Protein AF-M3YKE2-F1 (afdb_monomer_lite)

Structure (mmCIF, N/CA/C/O backbone):
data_AF-M3YKE2-F1
#
_entry.id   AF-M3YKE2-F1
#
loop_
_atom_site.group_PDB
_atom_site.id
_atom_site.type_symbol
_atom_site.label_atom_id
_atom_site.label_alt_id
_atom_site.label_comp_id
_atom_site.label_asym_id
_atom_site.label_entity_id
_atom_site.label_seq_id
_atom_site.pdbx_PDB_ins_code
_atom_site.Cartn_x
_atom_site.Cartn_y
_atom_site.Cartn_z
_atom_site.occupancy
_atom_site.B_iso_or_equiv
_atom_site.auth_seq_id
_atom_site.auth_comp_id
_atom_site.auth_asym_id
_atom_site.auth_atom_id
_atom_site.pdbx_PDB_model_num
ATOM 1 N N . TRP A 1 1 ? 47.130 -16.476 -11.802 1.00 42.69 1 TRP A N 1
ATOM 2 C CA . TRP A 1 1 ? 46.428 -15.215 -11.490 1.00 42.69 1 TRP A CA 1
ATOM 3 C C . TRP A 1 1 ? 45.377 -14.887 -12.553 1.00 42.69 1 TRP A C 1
ATOM 5 O O . TRP A 1 1 ? 45.547 -13.937 -13.297 1.00 42.69 1 TRP A O 1
ATOM 15 N N . GLY A 1 2 ? 44.298 -15.675 -12.668 1.00 48.38 2 GLY A N 1
ATOM 16 C CA . GLY A 1 2 ? 43.323 -15.481 -13.761 1.00 48.38 2 GLY A CA 1
ATOM 17 C C . GLY A 1 2 ? 41.888 -15.949 -13.500 1.00 48.38 2 GLY A C 1
ATOM 18 O O . GLY A 1 2 ? 41.049 -15.814 -14.377 1.00 48.38 2 GLY A O 1
ATOM 19 N N . ALA A 1 3 ? 41.566 -16.465 -12.309 1.00 48.12 3 ALA A N 1
ATOM 20 C CA . ALA A 1 3 ? 40.276 -17.122 -12.058 1.00 48.12 3 ALA A CA 1
ATOM 21 C C . ALA A 1 3 ? 39.370 -16.405 -11.036 1.00 48.12 3 ALA A C 1
ATOM 23 O O . ALA A 1 3 ? 38.379 -16.978 -10.597 1.00 48.12 3 ALA A O 1
ATOM 24 N N . LEU A 1 4 ? 39.680 -15.161 -10.647 1.00 43.53 4 LEU A N 1
ATOM 25 C CA . LEU A 1 4 ? 38.924 -14.427 -9.613 1.00 43.53 4 LEU A CA 1
ATOM 26 C C . LEU A 1 4 ? 38.033 -13.288 -10.138 1.00 43.53 4 LEU A C 1
ATOM 28 O O . LEU A 1 4 ? 37.318 -12.673 -9.355 1.00 43.53 4 LEU A O 1
ATOM 32 N N . TRP A 1 5 ? 38.002 -13.036 -11.451 1.00 46.47 5 TRP A N 1
ATOM 33 C CA . TRP A 1 5 ? 37.228 -11.923 -12.031 1.00 46.47 5 TRP A CA 1
ATOM 34 C C . TRP A 1 5 ? 35.990 -12.339 -12.846 1.00 46.47 5 TRP A C 1
ATOM 36 O O . TRP A 1 5 ? 35.235 -11.480 -13.293 1.00 46.47 5 TRP A O 1
ATOM 46 N N . ALA A 1 6 ? 35.711 -13.638 -13.002 1.00 44.62 6 ALA A N 1
ATOM 47 C CA . ALA A 1 6 ? 34.617 -14.112 -13.860 1.00 44.62 6 ALA A CA 1
ATOM 48 C C . ALA A 1 6 ? 33.225 -14.156 -13.190 1.00 44.62 6 ALA A C 1
ATOM 50 O O . ALA A 1 6 ? 32.236 -14.442 -13.861 1.00 44.62 6 ALA A O 1
ATOM 51 N N . LEU A 1 7 ? 33.099 -13.840 -11.894 1.00 42.31 7 LEU A N 1
ATOM 52 C CA . LEU A 1 7 ? 31.830 -13.958 -11.160 1.00 42.31 7 LEU A CA 1
ATOM 53 C C . LEU A 1 7 ? 31.191 -12.606 -10.799 1.00 42.31 7 LEU A C 1
ATOM 55 O O . LEU A 1 7 ? 30.682 -12.423 -9.696 1.00 42.31 7 LEU A O 1
ATOM 59 N N . ARG A 1 8 ? 31.190 -11.638 -11.725 1.00 47.56 8 ARG A N 1
ATOM 60 C CA . ARG A 1 8 ? 30.475 -10.358 -11.535 1.00 47.56 8 ARG A CA 1
ATOM 61 C C . ARG A 1 8 ? 29.603 -9.953 -12.724 1.00 47.56 8 ARG A C 1
ATOM 63 O O . ARG A 1 8 ? 29.522 -8.787 -13.084 1.00 47.56 8 ARG A O 1
ATOM 70 N N . ARG A 1 9 ? 28.900 -10.919 -13.318 1.00 46.53 9 ARG A N 1
ATOM 71 C CA . ARG A 1 9 ? 27.754 -10.661 -14.206 1.00 46.53 9 ARG A CA 1
ATOM 72 C C . ARG A 1 9 ? 26.614 -11.636 -13.919 1.00 46.53 9 ARG A C 1
ATOM 74 O O . ARG A 1 9 ? 26.228 -12.440 -14.752 1.00 46.53 9 ARG A O 1
ATOM 81 N N . ARG A 1 10 ? 26.052 -11.560 -12.715 1.00 47.00 10 ARG A N 1
ATOM 82 C CA . ARG A 1 10 ? 24.622 -11.832 -12.544 1.00 47.00 10 ARG A CA 1
ATOM 83 C C . ARG A 1 10 ? 23.994 -10.497 -12.210 1.00 47.00 10 ARG A C 1
ATOM 85 O O . ARG A 1 10 ? 24.227 -9.967 -11.125 1.00 47.00 10 ARG A O 1
ATOM 92 N N . GLY A 1 11 ? 23.285 -9.921 -13.180 1.00 45.41 11 GLY A N 1
ATOM 93 C CA . GLY A 1 11 ? 22.366 -8.830 -12.896 1.00 45.41 11 GLY A CA 1
ATOM 94 C C . GLY A 1 11 ? 21.503 -9.274 -11.724 1.00 45.41 11 GLY A C 1
ATOM 95 O O . GLY A 1 11 ? 20.988 -10.393 -11.728 1.00 45.41 11 GLY A O 1
ATOM 96 N N . ARG A 1 12 ? 21.438 -8.454 -10.673 1.00 52.06 12 ARG A N 1
ATOM 97 C CA . ARG A 1 12 ? 20.474 -8.672 -9.601 1.00 52.06 12 ARG A CA 1
ATOM 98 C C . ARG A 1 12 ? 19.102 -8.593 -10.258 1.00 52.06 12 ARG A C 1
ATOM 100 O O . ARG A 1 12 ? 18.634 -7.497 -10.542 1.00 52.06 12 ARG A O 1
ATOM 107 N N . ALA A 1 13 ? 18.514 -9.747 -10.565 1.00 54.78 13 ALA A N 1
ATOM 108 C CA . ALA A 1 13 ? 17.097 -9.830 -10.850 1.00 54.78 13 ALA A CA 1
ATOM 109 C C . ALA A 1 13 ? 16.413 -9.247 -9.616 1.00 54.78 13 ALA A C 1
ATOM 111 O O . ALA A 1 13 ? 16.589 -9.758 -8.505 1.00 54.78 13 ALA A O 1
ATOM 112 N N . TRP A 1 14 ? 15.756 -8.105 -9.791 1.00 52.66 14 TRP A N 1
ATOM 113 C CA . TRP A 1 14 ? 14.964 -7.514 -8.729 1.00 52.66 14 TRP A CA 1
ATOM 114 C C . TRP A 1 14 ? 13.929 -8.561 -8.327 1.00 52.66 14 TRP A C 1
ATOM 116 O O . TRP A 1 14 ? 13.267 -9.109 -9.213 1.00 52.66 14 TRP A O 1
ATOM 126 N N . PRO A 1 15 ? 13.836 -8.926 -7.039 1.00 60.12 15 PRO A N 1
ATOM 127 C CA . PRO A 1 15 ? 12.859 -9.908 -6.624 1.00 60.12 15 PRO A CA 1
ATOM 128 C C . PRO A 1 15 ? 11.484 -9.320 -6.922 1.00 60.12 15 PRO A C 1
ATOM 130 O O . PRO A 1 15 ? 11.059 -8.370 -6.267 1.00 60.12 15 PRO A O 1
ATOM 133 N N . THR A 1 16 ? 10.800 -9.871 -7.926 1.00 60.62 16 THR A N 1
ATOM 134 C CA . THR A 1 16 ? 9.382 -9.597 -8.140 1.00 60.62 16 THR A CA 1
ATOM 135 C C . THR A 1 16 ? 8.681 -9.878 -6.815 1.00 60.62 16 THR A C 1
ATOM 137 O O . THR A 1 16 ? 8.817 -11.004 -6.314 1.00 60.62 16 THR A O 1
ATOM 140 N N . PRO A 1 17 ? 7.954 -8.917 -6.221 1.00 62.12 17 PRO A N 1
ATOM 141 C CA . PRO A 1 17 ? 7.134 -9.221 -5.063 1.00 62.12 17 PRO A CA 1
ATOM 142 C C . PRO A 1 17 ? 6.164 -10.324 -5.497 1.00 62.12 17 PRO A C 1
ATOM 144 O O . PRO A 1 17 ? 5.398 -10.124 -6.445 1.00 62.12 17 PRO A O 1
ATOM 147 N N . PRO A 1 18 ? 6.231 -11.523 -4.897 1.00 68.50 18 PRO A N 1
ATOM 148 C CA . PRO A 1 18 ? 5.480 -12.646 -5.417 1.00 68.50 18 PRO A CA 1
ATOM 149 C C . PRO A 1 18 ? 3.992 -12.319 -5.255 1.00 68.50 18 PRO A C 1
ATOM 151 O O . PRO A 1 18 ? 3.569 -11.888 -4.185 1.00 68.50 18 PRO A O 1
ATOM 154 N N . ALA A 1 19 ? 3.182 -12.521 -6.297 1.00 68.38 19 ALA A N 1
ATOM 155 C CA . ALA A 1 19 ? 1.722 -12.374 -6.242 1.00 68.38 19 ALA A CA 1
ATOM 156 C C . ALA A 1 19 ? 1.060 -12.942 -4.956 1.00 68.38 19 ALA A C 1
ATOM 158 O O . ALA A 1 19 ? 0.159 -12.286 -4.419 1.00 68.38 19 ALA A O 1
ATOM 159 N N . PRO A 1 20 ? 1.507 -14.083 -4.376 1.00 79.94 20 PRO A N 1
ATOM 160 C CA . PRO A 1 20 ? 1.002 -14.542 -3.079 1.00 79.94 20 PRO A CA 1
ATOM 161 C C . PRO A 1 20 ? 1.261 -13.584 -1.902 1.00 79.94 20 PRO A C 1
ATOM 163 O O . PRO A 1 20 ? 0.453 -13.557 -0.978 1.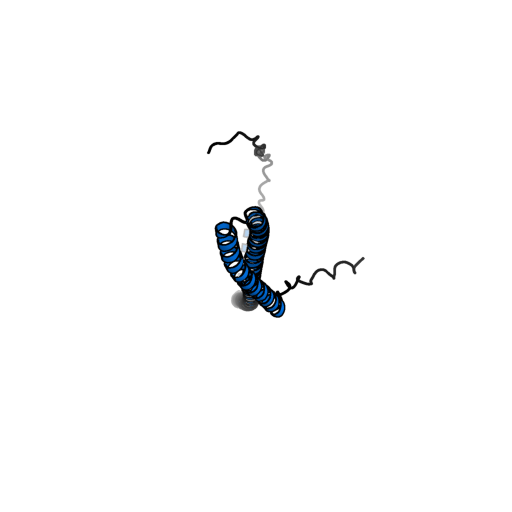00 79.94 20 PRO A O 1
ATOM 166 N N . ALA A 1 21 ? 2.318 -12.766 -1.916 1.00 81.00 21 ALA A N 1
ATOM 167 C CA . ALA A 1 21 ? 2.588 -11.787 -0.860 1.00 81.00 21 ALA A CA 1
ATOM 168 C C . ALA A 1 21 ? 1.543 -10.660 -0.838 1.00 81.00 21 ALA A C 1
ATOM 170 O O . ALA A 1 21 ? 1.045 -10.305 0.229 1.00 81.00 21 ALA A O 1
ATOM 171 N N . VAL A 1 22 ? 1.130 -10.151 -2.006 1.00 86.38 22 VAL A N 1
ATOM 172 C CA . VAL A 1 22 ? 0.054 -9.144 -2.092 1.00 86.38 22 VAL A CA 1
ATOM 173 C C . VAL A 1 22 ? -1.262 -9.718 -1.573 1.00 86.38 22 VAL A C 1
ATOM 175 O O . VAL A 1 22 ? -1.986 -9.053 -0.829 1.00 86.38 22 VAL A O 1
ATOM 178 N N . LEU A 1 23 ? -1.562 -10.971 -1.924 1.00 88.94 23 LEU A N 1
ATOM 179 C CA . LEU A 1 23 ? -2.750 -11.662 -1.432 1.00 88.94 23 LEU A CA 1
ATOM 180 C C . LEU A 1 23 ? -2.722 -11.813 0.095 1.00 88.94 23 LEU A C 1
ATOM 182 O O . LEU A 1 23 ? -3.724 -11.536 0.753 1.00 88.94 23 LEU A O 1
ATOM 186 N N . GLN A 1 24 ? -1.582 -12.201 0.670 1.00 90.38 24 GLN A N 1
ATOM 187 C CA . GLN A 1 24 ? -1.420 -12.321 2.120 1.00 90.38 24 GLN A CA 1
ATOM 188 C C . GLN A 1 24 ? -1.621 -10.979 2.833 1.00 90.38 24 GLN A C 1
ATOM 190 O O . GLN A 1 24 ? -2.357 -10.925 3.818 1.00 90.38 24 GLN A O 1
ATOM 195 N N . LEU A 1 25 ? -1.040 -9.889 2.323 1.00 91.69 25 LEU A N 1
ATOM 196 C CA . LEU A 1 25 ? -1.233 -8.548 2.889 1.00 91.69 25 LEU A CA 1
ATOM 197 C C . LEU A 1 25 ? -2.706 -8.123 2.847 1.00 91.69 25 LEU A C 1
ATOM 199 O O . LEU A 1 25 ? -3.235 -7.629 3.845 1.00 91.69 25 LEU A O 1
ATOM 203 N N . LYS A 1 26 ? -3.401 -8.389 1.733 1.00 91.56 26 LYS A N 1
ATOM 204 C CA . LYS A 1 26 ? -4.842 -8.118 1.593 1.00 91.56 26 LYS A CA 1
ATOM 205 C C . LYS A 1 26 ? -5.669 -8.943 2.590 1.00 91.56 26 LYS A C 1
ATOM 207 O O . LYS A 1 26 ? -6.510 -8.378 3.285 1.00 91.56 26 LYS A O 1
ATOM 212 N N . GLN A 1 27 ? -5.368 -10.232 2.760 1.00 94.50 27 GLN A N 1
ATOM 213 C CA . GLN A 1 27 ? -6.027 -11.080 3.764 1.00 94.50 27 GLN A CA 1
ATOM 214 C C . GLN A 1 27 ? -5.803 -10.581 5.200 1.00 94.50 27 GLN A C 1
ATOM 216 O O . GLN A 1 27 ? -6.734 -10.594 6.006 1.00 94.50 27 GLN A O 1
ATOM 221 N N . GLN A 1 28 ? -4.587 -10.143 5.542 1.00 93.19 28 GLN A N 1
ATOM 222 C CA . GLN A 1 28 ? -4.291 -9.595 6.872 1.00 93.19 28 GLN A CA 1
ATOM 223 C C . GLN A 1 28 ? -5.039 -8.284 7.117 1.00 93.19 28 GLN A C 1
ATOM 225 O O . GLN A 1 28 ? -5.670 -8.121 8.162 1.00 93.19 28 GLN A O 1
ATOM 230 N N . ARG A 1 29 ? -5.056 -7.384 6.129 1.00 94.00 29 ARG A N 1
ATOM 231 C CA . ARG A 1 29 ? -5.843 -6.148 6.181 1.00 94.00 29 ARG A CA 1
ATOM 232 C C . ARG A 1 29 ? -7.323 -6.441 6.423 1.00 94.00 29 ARG A C 1
ATOM 234 O O . ARG A 1 29 ? -7.943 -5.807 7.274 1.00 94.00 29 ARG A O 1
ATOM 241 N N . ASP A 1 30 ? -7.891 -7.416 5.720 1.00 94.25 30 ASP A N 1
ATOM 242 C CA . ASP A 1 30 ? -9.310 -7.752 5.855 1.00 94.25 30 ASP A CA 1
ATOM 243 C C . ASP A 1 30 ? -9.627 -8.346 7.238 1.00 94.25 30 ASP A C 1
ATOM 245 O O . ASP A 1 30 ? -10.648 -8.002 7.839 1.00 94.25 30 ASP A O 1
ATOM 249 N N . LYS A 1 31 ? -8.721 -9.154 7.808 1.00 94.75 31 LYS A N 1
ATOM 250 C CA . LYS A 1 31 ? -8.822 -9.625 9.202 1.00 94.75 31 LYS A CA 1
ATOM 251 C C . LYS A 1 31 ? -8.795 -8.464 10.200 1.00 94.75 31 LYS A C 1
ATOM 253 O O . LYS A 1 31 ? -9.615 -8.445 11.119 1.00 94.75 31 LYS A O 1
ATOM 258 N N . LEU A 1 32 ? -7.910 -7.482 10.012 1.00 94.25 32 LEU A N 1
ATOM 259 C CA . LEU A 1 32 ? -7.856 -6.290 10.866 1.00 94.25 32 LEU A CA 1
ATOM 260 C C . LEU A 1 32 ? -9.128 -5.441 10.742 1.00 94.25 32 LEU A C 1
ATOM 262 O O . LEU A 1 32 ? -9.668 -5.015 11.760 1.00 94.25 32 LEU A O 1
ATOM 266 N N . LYS A 1 33 ? -9.686 -5.279 9.536 1.00 94.31 33 LYS A N 1
ATOM 267 C CA . LYS A 1 33 ? -10.975 -4.588 9.324 1.00 94.31 33 LYS A CA 1
ATOM 268 C C . LYS A 1 33 ? -12.142 -5.314 10.006 1.00 94.31 33 LYS A C 1
ATOM 270 O O . LYS A 1 33 ? -13.021 -4.681 10.594 1.00 94.31 33 LYS A O 1
ATOM 275 N N . GLN A 1 34 ? -12.157 -6.648 9.983 1.00 95.06 34 GLN A N 1
ATOM 276 C CA . GLN A 1 34 ? -13.142 -7.434 10.737 1.00 95.06 34 GLN A CA 1
ATOM 277 C C . GLN A 1 34 ? -12.976 -7.257 12.251 1.00 95.06 34 GLN A C 1
ATOM 279 O O . GLN A 1 34 ? -13.969 -7.125 12.969 1.00 95.06 34 GLN A O 1
ATOM 284 N N . TYR A 1 35 ? -11.736 -7.232 12.743 1.00 93.19 35 TYR A N 1
ATOM 285 C CA . TYR A 1 35 ? -11.439 -6.977 14.151 1.00 93.19 35 TYR A CA 1
ATOM 286 C C . TYR A 1 35 ? -11.887 -5.574 14.586 1.00 93.19 35 TYR A C 1
ATOM 288 O O . TYR A 1 35 ? -12.563 -5.445 15.608 1.00 93.19 35 TYR A O 1
ATOM 296 N N . GLN A 1 36 ? -11.626 -4.555 13.761 1.00 94.00 36 GLN A N 1
ATOM 297 C CA . GLN A 1 36 ? -12.086 -3.178 13.955 1.00 94.00 36 GLN A CA 1
ATOM 298 C C . GLN A 1 36 ? -13.612 -3.132 14.129 1.00 94.00 36 GLN A C 1
ATOM 300 O O . GLN A 1 36 ? -14.095 -2.651 15.152 1.00 94.00 36 GLN A O 1
ATOM 305 N N . LYS A 1 37 ? -14.375 -3.740 13.204 1.00 94.56 37 LYS A N 1
ATOM 306 C CA . LYS A 1 37 ? -15.848 -3.832 13.296 1.00 94.56 37 LYS A CA 1
ATOM 307 C C . LYS A 1 37 ? -16.341 -4.513 14.575 1.00 94.56 37 LYS A C 1
ATOM 309 O O . LYS A 1 37 ? -17.371 -4.132 15.124 1.00 94.56 37 LYS A O 1
ATOM 314 N N . ARG A 1 38 ? -15.640 -5.544 15.055 1.00 93.12 38 ARG A N 1
ATOM 315 C CA . ARG A 1 38 ? -16.013 -6.227 16.305 1.00 93.12 38 ARG A CA 1
ATOM 316 C C . ARG A 1 38 ? -15.787 -5.330 17.520 1.00 93.12 38 ARG A C 1
ATOM 318 O O . ARG A 1 38 ? -16.636 -5.306 18.410 1.00 93.12 38 ARG A O 1
ATOM 325 N N . ILE A 1 39 ? -14.674 -4.593 17.569 1.00 91.50 39 ILE A N 1
ATOM 326 C CA . ILE A 1 39 ? -14.399 -3.679 18.685 1.00 91.50 39 ILE A CA 1
ATOM 327 C C . ILE A 1 39 ? -15.365 -2.494 18.675 1.00 91.50 39 ILE A C 1
ATOM 329 O O . ILE A 1 39 ? -15.857 -2.133 19.743 1.00 91.50 39 ILE A O 1
ATOM 333 N N . THR A 1 40 ? -15.681 -1.913 17.515 1.00 92.62 40 THR A N 1
ATOM 334 C CA . THR A 1 40 ? -16.618 -0.779 17.441 1.00 92.62 40 THR A CA 1
ATOM 335 C C . THR A 1 40 ? -18.001 -1.157 17.972 1.00 92.62 40 THR A C 1
ATOM 337 O O . THR A 1 40 ? -18.531 -0.460 18.835 1.00 92.62 40 THR A O 1
ATOM 340 N N . GLN A 1 41 ? -18.525 -2.328 17.595 1.00 94.00 41 GLN A N 1
ATOM 341 C CA . GLN A 1 41 ? -19.780 -2.851 18.152 1.00 94.00 41 GLN A CA 1
ATOM 342 C C . GLN A 1 41 ? -19.707 -3.079 19.670 1.00 94.00 41 GLN A C 1
ATOM 344 O O . GLN A 1 41 ? -20.669 -2.825 20.395 1.00 94.00 41 GLN A O 1
ATOM 349 N N . GLN A 1 42 ? -18.574 -3.568 20.187 1.00 91.19 42 GLN A N 1
ATOM 350 C CA . GLN A 1 42 ? -18.390 -3.719 21.634 1.00 91.19 42 GLN A CA 1
ATOM 351 C C . GLN A 1 42 ? -18.340 -2.367 22.355 1.00 91.19 42 GLN A C 1
ATOM 353 O O . GLN A 1 42 ? -18.897 -2.246 23.446 1.00 91.19 42 GLN A O 1
ATOM 358 N N . LEU A 1 43 ? -17.704 -1.354 21.761 1.00 92.19 43 LEU A N 1
ATOM 359 C CA . LEU A 1 43 ? -17.635 -0.000 22.311 1.00 92.19 43 LEU A CA 1
ATOM 360 C C . LEU A 1 43 ? -19.013 0.660 22.392 1.00 92.19 43 LEU A C 1
ATOM 362 O O . LEU A 1 43 ? -19.300 1.331 23.384 1.00 92.19 43 LEU A O 1
ATOM 366 N N . GLU A 1 44 ? -19.870 0.456 21.391 1.00 91.94 44 GLU A N 1
ATOM 367 C CA . GLU A 1 44 ? -21.256 0.941 21.400 1.00 91.94 44 GLU A CA 1
ATOM 368 C C . GLU A 1 44 ? -22.053 0.329 22.557 1.00 91.94 44 GLU A C 1
ATOM 370 O O . GLU A 1 44 ? -22.620 1.064 23.369 1.00 91.94 44 GLU A O 1
ATOM 375 N N . ARG A 1 45 ? -21.990 -0.999 22.722 1.00 91.25 45 ARG A N 1
ATOM 376 C CA . ARG A 1 45 ? -22.642 -1.698 23.845 1.00 91.25 45 ARG A CA 1
ATOM 377 C C . ARG A 1 45 ? -22.120 -1.224 25.199 1.00 91.25 45 ARG A C 1
ATOM 379 O O . ARG A 1 45 ? -22.891 -0.957 26.116 1.00 91.25 45 ARG A O 1
ATOM 386 N N . GLU A 1 46 ? -20.804 -1.082 25.349 1.00 88.62 46 GLU A N 1
ATOM 387 C CA . GLU A 1 46 ? -20.219 -0.584 26.599 1.00 88.62 46 GLU A CA 1
ATOM 388 C C . GLU A 1 46 ? -20.608 0.868 26.890 1.00 88.62 46 GLU A C 1
ATOM 390 O O . GLU A 1 46 ? -20.746 1.240 28.057 1.00 88.62 46 GLU A O 1
ATOM 395 N N . ARG A 1 47 ? -20.843 1.683 25.856 1.00 90.19 47 ARG A N 1
ATOM 396 C CA . ARG A 1 47 ? -21.348 3.052 26.000 1.00 90.19 47 ARG A CA 1
ATOM 397 C C . ARG A 1 47 ? -22.781 3.070 26.530 1.00 90.19 47 ARG A C 1
ATOM 399 O O . ARG A 1 47 ? -23.097 3.909 27.373 1.00 90.19 47 ARG A O 1
ATOM 406 N N . GLU A 1 48 ? -23.632 2.157 26.077 1.00 92.19 48 GLU A N 1
ATOM 407 C CA . GLU A 1 48 ? -24.999 1.999 26.588 1.00 92.19 48 GLU A CA 1
ATOM 408 C C . GLU A 1 48 ? -25.008 1.530 28.044 1.00 92.19 48 GLU A C 1
ATOM 410 O O . GLU A 1 48 ? -25.662 2.149 28.885 1.00 92.19 48 GLU A O 1
ATOM 415 N N . ILE A 1 49 ? -24.204 0.515 28.370 1.00 90.31 49 ILE A N 1
ATOM 416 C CA . ILE A 1 49 ? -24.065 0.006 29.742 1.00 90.31 49 ILE A CA 1
ATOM 417 C C . ILE A 1 49 ? -23.512 1.099 30.668 1.00 90.31 49 ILE A C 1
ATOM 419 O O . ILE A 1 49 ? -23.998 1.277 31.785 1.00 90.31 49 ILE A O 1
ATOM 423 N N . ALA A 1 50 ? -22.531 1.884 30.211 1.00 86.81 50 ALA A N 1
ATOM 424 C CA . ALA A 1 50 ? -22.011 3.012 30.979 1.00 86.81 50 ALA A CA 1
ATOM 425 C C . ALA A 1 50 ? -23.093 4.073 31.244 1.00 86.81 50 ALA A C 1
ATOM 427 O O . ALA A 1 50 ? -23.182 4.581 32.360 1.00 86.81 50 ALA A O 1
ATOM 428 N N . ARG A 1 51 ? -23.955 4.377 30.259 1.00 90.06 51 ARG A N 1
ATOM 429 C CA . ARG A 1 51 ? -25.101 5.287 30.448 1.00 90.06 51 ARG A CA 1
ATOM 430 C C . ARG A 1 51 ? -26.101 4.742 31.468 1.00 90.06 51 ARG A C 1
ATOM 432 O O . ARG A 1 51 ? -26.572 5.511 32.301 1.00 90.06 51 ARG A O 1
ATOM 439 N N . GLN A 1 52 ? -26.405 3.446 31.430 1.00 91.56 52 GLN A N 1
ATOM 440 C CA . GLN A 1 52 ? -27.298 2.805 32.403 1.00 91.56 52 GLN A CA 1
ATOM 441 C C . GLN A 1 52 ? -26.715 2.859 33.821 1.00 91.56 52 GLN A C 1
ATOM 443 O O . GLN A 1 52 ? -27.386 3.304 34.744 1.00 91.56 52 GLN A O 1
ATOM 448 N N . LEU A 1 53 ? -25.432 2.529 33.996 1.00 90.56 53 LEU A N 1
ATOM 449 C CA . LEU A 1 53 ? -24.774 2.574 35.309 1.00 90.56 53 LEU A CA 1
ATOM 450 C C . LEU A 1 53 ? -24.682 3.983 35.905 1.00 90.56 53 LEU A C 1
ATOM 452 O O . LEU A 1 53 ? -24.677 4.126 37.129 1.00 90.56 53 LEU A O 1
ATOM 456 N N . LEU A 1 54 ? -24.613 5.017 35.060 1.00 89.00 54 LEU A N 1
ATOM 457 C CA . LEU A 1 54 ? -24.694 6.409 35.503 1.00 89.00 54 LEU A CA 1
ATOM 458 C C . LEU A 1 54 ? -26.101 6.775 35.993 1.00 89.00 54 LEU A C 1
ATOM 460 O O . LEU A 1 54 ? -26.208 7.475 36.997 1.00 89.00 54 LEU A O 1
ATOM 464 N N . ARG A 1 55 ? -27.161 6.278 35.335 1.00 91.25 55 ARG A N 1
ATOM 465 C CA . ARG A 1 55 ? -28.555 6.444 35.794 1.00 91.25 55 ARG A CA 1
ATOM 466 C C . ARG A 1 55 ? -28.807 5.724 37.120 1.00 91.25 55 ARG A C 1
ATOM 468 O O . ARG A 1 55 ? -29.442 6.290 37.998 1.00 91.25 55 ARG A O 1
ATOM 475 N N . ASP A 1 56 ? -28.224 4.541 37.294 1.00 91.75 56 ASP A N 1
ATOM 476 C CA . ASP A 1 56 ? -28.281 3.746 38.530 1.00 91.75 56 ASP A CA 1
ATOM 477 C C . ASP A 1 56 ? -27.461 4.334 39.701 1.00 91.75 56 ASP A C 1
ATOM 479 O O . ASP A 1 56 ? -27.391 3.729 40.771 1.00 91.75 56 ASP A O 1
ATOM 483 N N . GLY A 1 57 ? -26.746 5.449 39.507 1.00 89.94 57 GLY A N 1
ATOM 484 C CA . GLY A 1 57 ? -25.897 6.062 40.537 1.00 89.94 57 GLY A CA 1
ATOM 485 C C . GLY A 1 57 ? -24.596 5.304 40.856 1.00 89.94 57 GLY A C 1
ATOM 486 O O . GLY A 1 57 ? -23.840 5.715 41.739 1.00 89.94 57 GLY A O 1
ATOM 487 N N . LYS A 1 58 ? -24.262 4.231 40.124 1.00 91.88 58 LYS A N 1
ATOM 488 C CA . LYS A 1 58 ? -23.080 3.370 40.355 1.00 91.88 58 LYS A CA 1
ATOM 489 C C . LYS A 1 58 ? -21.807 3.960 39.726 1.00 91.88 58 LYS A C 1
ATOM 491 O O . LYS A 1 58 ? -21.197 3.367 38.830 1.00 91.88 58 LYS A O 1
ATOM 496 N N . LYS A 1 59 ? -21.381 5.129 40.217 1.00 88.62 59 LYS A N 1
ATOM 497 C CA . LYS A 1 59 ? -20.274 5.935 39.657 1.00 88.62 59 LYS A CA 1
ATOM 498 C C . LYS A 1 59 ? -18.937 5.186 39.537 1.00 88.62 59 LYS A C 1
ATOM 500 O O . LYS A 1 59 ? -18.292 5.277 38.495 1.00 88.62 59 LYS A O 1
ATOM 505 N N . GLU A 1 60 ? -18.543 4.398 40.538 1.00 88.00 60 GLU A N 1
ATOM 506 C CA . GLU A 1 60 ? -17.266 3.658 40.507 1.00 88.00 60 GLU A CA 1
ATOM 507 C C . GLU A 1 60 ? -17.224 2.587 39.403 1.00 88.00 60 GLU A C 1
ATOM 509 O O . GLU A 1 60 ? -16.235 2.459 38.677 1.00 88.00 60 GLU A O 1
ATOM 514 N N . ARG A 1 61 ? -18.336 1.867 39.193 1.00 86.88 61 ARG A N 1
ATOM 515 C CA . ARG A 1 61 ? -18.455 0.881 38.103 1.00 86.88 61 ARG A CA 1
ATOM 516 C C . ARG A 1 61 ? -18.449 1.557 36.733 1.00 86.88 61 ARG A C 1
ATOM 518 O O . ARG A 1 61 ? -17.788 1.070 35.816 1.00 86.88 61 ARG A O 1
ATOM 525 N N . ALA A 1 62 ? -19.125 2.700 36.607 1.00 87.88 62 ALA A N 1
ATOM 526 C CA . ALA A 1 62 ? -19.099 3.499 35.385 1.00 87.88 62 ALA A CA 1
ATOM 527 C C . ALA A 1 62 ? -17.675 3.990 35.059 1.00 87.88 62 ALA A C 1
ATOM 529 O O . ALA A 1 62 ? -17.229 3.874 33.918 1.00 87.88 62 ALA A O 1
ATOM 530 N N . LYS A 1 63 ? -16.913 4.453 36.059 1.00 89.31 63 LYS A N 1
ATOM 531 C CA . LYS A 1 63 ? -15.516 4.888 35.893 1.00 89.31 63 LYS A CA 1
ATOM 532 C C . LYS A 1 63 ? -14.606 3.757 35.405 1.00 89.31 63 LYS A C 1
ATOM 534 O O . LYS A 1 63 ? -13.774 3.983 34.525 1.00 89.31 63 LYS A O 1
ATOM 539 N N . LEU A 1 64 ? -14.768 2.542 35.933 1.00 90.00 64 LEU A N 1
ATOM 540 C CA . LEU A 1 64 ? -13.999 1.372 35.495 1.00 90.00 64 LEU A CA 1
ATOM 541 C C . LEU A 1 64 ? -14.309 1.004 34.036 1.00 90.00 64 LEU A C 1
ATOM 543 O O . LEU A 1 64 ? -13.385 0.786 33.251 1.00 90.00 64 LEU A O 1
ATOM 547 N N . LEU A 1 65 ? -15.586 1.014 33.640 1.00 90.25 65 LEU A N 1
ATOM 548 C CA . LEU A 1 65 ? -15.974 0.787 32.243 1.00 90.25 65 LEU A CA 1
ATOM 549 C C . LEU A 1 65 ? -15.431 1.858 31.302 1.00 90.25 65 LEU A C 1
ATOM 551 O O . LEU A 1 65 ? -14.946 1.520 30.229 1.00 90.25 65 LEU A O 1
ATOM 555 N N . LEU A 1 66 ? -15.449 3.132 31.697 1.00 88.69 66 LEU A N 1
ATOM 556 C CA . LEU A 1 66 ? -14.881 4.209 30.883 1.00 88.69 66 LEU A CA 1
ATOM 557 C C . LEU A 1 66 ? -13.365 4.051 30.691 1.00 88.69 66 LEU A C 1
ATOM 559 O O . LEU A 1 66 ? -12.867 4.282 29.590 1.00 88.69 66 LEU A O 1
ATOM 563 N N . LYS A 1 67 ? -12.628 3.591 31.713 1.00 90.50 67 LYS A N 1
ATOM 564 C CA . LYS A 1 67 ? -11.204 3.234 31.562 1.00 90.50 67 LYS A CA 1
ATOM 565 C C . LYS A 1 67 ? -11.014 2.091 30.560 1.00 90.50 67 LYS A C 1
ATOM 567 O O . LYS A 1 67 ? -10.161 2.180 29.681 1.00 90.50 67 LYS A O 1
ATOM 572 N N . LYS A 1 68 ? -11.838 1.043 30.660 1.00 90.31 68 LYS A N 1
ATOM 573 C CA . LYS A 1 68 ? -11.822 -0.110 29.746 1.00 90.31 68 LYS A CA 1
ATOM 574 C C . LYS A 1 68 ? -12.164 0.293 28.303 1.00 90.31 68 LYS A C 1
ATOM 576 O O . LYS A 1 68 ? -11.540 -0.195 27.362 1.00 90.31 68 LYS A O 1
ATOM 581 N N . LYS A 1 69 ? -13.115 1.215 28.138 1.00 91.06 69 LYS A N 1
ATOM 582 C CA . LYS A 1 69 ? -13.501 1.822 26.861 1.00 91.06 69 LYS A CA 1
ATOM 583 C C . LYS A 1 69 ? -12.320 2.569 26.238 1.00 91.06 69 LYS A C 1
ATOM 585 O O . LYS A 1 69 ? -11.945 2.268 25.111 1.00 91.06 69 LYS A O 1
ATOM 590 N N . ARG A 1 70 ? -11.674 3.458 27.002 1.00 92.38 70 ARG A N 1
ATOM 591 C CA . ARG A 1 70 ? -10.524 4.251 26.537 1.00 92.38 70 ARG A CA 1
ATOM 592 C C . ARG A 1 70 ? -9.346 3.382 26.091 1.00 92.38 70 ARG A C 1
ATOM 594 O O . ARG A 1 70 ? -8.710 3.686 25.091 1.00 92.38 70 ARG A O 1
ATOM 601 N N . TYR A 1 71 ? -9.072 2.283 26.793 1.00 91.50 71 TYR A N 1
ATOM 602 C CA . TYR A 1 71 ? -8.039 1.327 26.376 1.00 91.50 71 TYR A CA 1
ATOM 603 C C . TYR A 1 71 ? -8.356 0.671 25.020 1.00 91.50 71 TYR A C 1
ATOM 605 O O . TYR A 1 71 ? -7.467 0.500 24.189 1.00 91.50 71 TYR A O 1
ATOM 613 N N . ARG A 1 72 ? -9.626 0.329 24.767 1.00 89.06 72 ARG A N 1
ATOM 614 C CA . ARG A 1 72 ? -10.044 -0.224 23.471 1.00 89.06 72 ARG A CA 1
ATOM 615 C C . ARG A 1 72 ? -10.019 0.800 22.345 1.00 89.06 72 ARG A C 1
ATOM 617 O O . ARG A 1 72 ? -9.677 0.425 21.234 1.00 89.06 72 ARG A O 1
ATOM 624 N N . GLU A 1 73 ? -10.349 2.057 22.629 1.00 91.50 73 GLU A N 1
ATOM 625 C CA . GLU A 1 73 ? -10.194 3.158 21.668 1.00 91.50 73 GLU A CA 1
ATOM 626 C C . GLU A 1 73 ? -8.719 3.301 21.261 1.00 91.50 73 GLU A C 1
ATOM 628 O O . GLU A 1 73 ? -8.409 3.241 20.080 1.00 91.50 73 GLU A O 1
ATOM 633 N N . GLN A 1 74 ? -7.787 3.293 22.220 1.00 93.38 74 GLN A N 1
ATOM 634 C CA . GLN A 1 74 ? -6.347 3.291 21.913 1.00 93.38 74 GLN A CA 1
ATOM 635 C C . GLN A 1 74 ? -5.899 2.070 21.092 1.00 93.38 74 GLN A C 1
ATOM 637 O O . GLN A 1 74 ? -4.969 2.160 20.290 1.00 93.38 74 GLN A O 1
ATOM 642 N N . LEU A 1 75 ? -6.510 0.903 21.314 1.00 90.81 75 LEU A N 1
ATOM 643 C CA . LEU A 1 75 ? -6.224 -0.294 20.524 1.00 90.81 75 LEU A CA 1
ATOM 644 C C . LEU A 1 75 ? -6.782 -0.185 19.096 1.00 90.81 75 LEU A C 1
ATOM 646 O O . LEU A 1 75 ? -6.132 -0.653 18.161 1.00 90.81 75 LEU A O 1
ATOM 650 N N . LEU A 1 76 ? -7.949 0.445 18.925 1.00 93.94 76 LEU A N 1
ATOM 651 C CA . LEU A 1 76 ? -8.508 0.764 17.611 1.00 93.94 76 LEU A CA 1
ATOM 652 C C . LEU A 1 76 ? -7.593 1.711 16.844 1.00 93.94 76 LEU A C 1
ATOM 654 O O . LEU A 1 76 ? -7.231 1.371 15.725 1.00 93.94 76 LEU A O 1
ATOM 658 N N . ASP A 1 77 ? -7.127 2.796 17.465 1.00 94.44 77 ASP A N 1
ATOM 659 C CA . ASP A 1 77 ? -6.214 3.753 16.822 1.00 94.44 77 ASP A CA 1
ATOM 660 C C . ASP A 1 77 ? -4.936 3.053 16.324 1.00 94.44 77 ASP A C 1
ATOM 662 O O . ASP A 1 77 ? -4.478 3.248 15.198 1.00 94.44 77 ASP A O 1
ATOM 666 N N . LYS A 1 78 ? -4.366 2.155 17.142 1.00 93.88 78 LYS A N 1
ATOM 667 C CA . LYS A 1 78 ? -3.213 1.331 16.736 1.00 93.88 78 LYS A CA 1
ATOM 668 C C . LYS A 1 78 ? -3.543 0.409 15.563 1.00 93.88 78 LYS A C 1
ATOM 670 O O . LYS A 1 78 ? -2.708 0.237 14.678 1.00 93.88 78 LYS A O 1
ATOM 675 N N . THR A 1 79 ? -4.733 -0.186 15.562 1.00 93.69 79 THR A N 1
ATOM 676 C CA . THR A 1 79 ? -5.195 -1.072 14.485 1.00 93.69 79 THR A CA 1
ATOM 677 C C . THR A 1 79 ? -5.408 -0.289 13.189 1.00 93.69 79 THR A C 1
ATOM 679 O O . THR A 1 79 ? -5.024 -0.763 12.125 1.00 93.69 79 THR A O 1
ATOM 682 N N . GLU A 1 80 ? -5.958 0.922 13.262 1.00 94.44 80 GLU A N 1
ATOM 683 C CA . GLU A 1 80 ? -6.123 1.816 12.112 1.00 94.44 80 GLU A CA 1
ATOM 684 C C . GLU A 1 80 ? -4.771 2.201 11.515 1.00 94.44 80 GLU A C 1
ATOM 686 O O . GLU A 1 80 ? -4.570 2.043 10.314 1.00 94.44 80 GLU A O 1
ATOM 691 N N . ASN A 1 81 ? -3.794 2.561 12.351 1.00 96.31 81 ASN A N 1
ATOM 692 C CA . ASN A 1 81 ? -2.427 2.824 11.893 1.00 96.31 81 ASN A CA 1
ATOM 693 C C . ASN A 1 81 ? -1.796 1.609 11.193 1.00 96.31 81 ASN A C 1
ATOM 695 O O . ASN A 1 81 ? -1.094 1.757 10.190 1.00 96.31 81 ASN A O 1
ATOM 699 N N . GLN A 1 82 ? -2.055 0.396 11.692 1.00 93.50 82 GLN A N 1
ATOM 700 C CA . GLN A 1 82 ? -1.603 -0.840 11.050 1.00 93.50 82 GLN A CA 1
ATOM 701 C C . GLN A 1 82 ? -2.304 -1.094 9.712 1.00 93.50 82 GLN A C 1
ATOM 703 O O . GLN A 1 82 ? -1.644 -1.502 8.760 1.00 93.50 82 GLN A O 1
ATOM 708 N N . ILE A 1 83 ? -3.611 -0.832 9.610 1.00 94.81 83 ILE A N 1
ATOM 709 C CA . ILE A 1 83 ? -4.356 -0.936 8.348 1.00 94.81 83 ILE A CA 1
ATOM 710 C C . ILE A 1 83 ? -3.778 0.039 7.320 1.00 94.81 83 ILE A C 1
ATOM 712 O O . ILE A 1 83 ? -3.457 -0.393 6.216 1.00 94.81 83 ILE A O 1
ATOM 716 N N . THR A 1 84 ? -3.563 1.302 7.694 1.00 96.00 84 THR A N 1
ATOM 717 C CA . THR A 1 84 ? -2.962 2.311 6.810 1.00 96.00 84 THR A CA 1
ATOM 718 C C . THR A 1 84 ? -1.564 1.887 6.361 1.00 96.00 84 THR A C 1
ATOM 720 O O . THR A 1 84 ? -1.241 1.975 5.182 1.00 96.00 84 THR A O 1
ATOM 723 N N . SER A 1 85 ? -0.753 1.343 7.273 1.00 94.81 85 SER A N 1
ATOM 724 C CA . SER A 1 85 ? 0.594 0.842 6.954 1.00 94.81 85 SER A CA 1
ATOM 725 C C . SER A 1 85 ? 0.582 -0.362 5.999 1.00 94.81 85 SER A C 1
ATOM 727 O O . SER A 1 85 ? 1.474 -0.515 5.168 1.00 94.81 85 SER A O 1
ATOM 729 N N . LEU A 1 86 ? -0.420 -1.242 6.099 1.00 93.44 86 LEU A N 1
ATOM 730 C CA . LEU A 1 86 ? -0.601 -2.342 5.146 1.00 93.44 86 LEU A CA 1
ATOM 731 C C . LEU A 1 86 ? -1.072 -1.834 3.781 1.00 93.44 86 LEU A C 1
ATOM 733 O O . LEU A 1 86 ? -0.645 -2.357 2.756 1.00 93.44 86 LEU A O 1
ATOM 737 N N . GLU A 1 87 ? -1.948 -0.831 3.753 1.00 91.94 87 GLU A N 1
ATOM 738 C CA . GLU A 1 87 ? -2.432 -0.226 2.511 1.00 91.94 87 GLU A CA 1
ATOM 739 C C . GLU A 1 87 ? -1.305 0.497 1.763 1.00 91.94 87 GLU A C 1
ATOM 741 O O . GLU A 1 87 ? -1.163 0.287 0.557 1.00 91.94 87 GLU A O 1
ATOM 746 N N . THR A 1 88 ? -0.440 1.239 2.462 1.00 94.12 88 THR A N 1
ATOM 747 C CA . THR A 1 88 ? 0.750 1.849 1.849 1.00 94.12 88 THR A CA 1
ATOM 748 C C . THR A 1 88 ? 1.718 0.794 1.323 1.00 94.12 88 THR A C 1
ATOM 750 O O . THR A 1 88 ? 2.198 0.923 0.202 1.00 94.12 88 THR A O 1
ATOM 753 N N . MET A 1 89 ? 1.948 -0.298 2.060 1.00 90.88 89 MET A N 1
ATOM 754 C CA . MET A 1 89 ? 2.808 -1.394 1.597 1.00 90.88 89 MET A CA 1
ATOM 755 C C . MET A 1 89 ? 2.269 -2.060 0.323 1.00 90.88 89 MET A C 1
ATOM 757 O O . MET A 1 89 ? 3.039 -2.358 -0.588 1.00 90.88 89 MET A O 1
ATOM 761 N N . VAL A 1 90 ? 0.951 -2.269 0.229 1.00 90.88 90 VAL A N 1
ATOM 762 C CA . VAL A 1 90 ? 0.316 -2.795 -0.991 1.00 90.88 90 VAL A CA 1
ATOM 763 C C . VAL A 1 90 ? 0.509 -1.831 -2.163 1.00 90.88 90 VAL A C 1
ATOM 765 O O . VAL A 1 90 ? 0.906 -2.278 -3.236 1.00 90.88 90 VAL A O 1
ATOM 768 N N . GLN A 1 91 ? 0.308 -0.527 -1.957 1.00 91.12 91 GLN A N 1
ATOM 769 C CA . GLN A 1 91 ? 0.537 0.485 -2.995 1.00 91.12 91 GLN A CA 1
ATOM 770 C C . GLN A 1 91 ? 2.001 0.532 -3.443 1.00 91.12 91 GLN A C 1
ATOM 772 O O . GLN A 1 91 ? 2.270 0.581 -4.639 1.00 91.12 91 GLN A O 1
ATOM 777 N N . SER A 1 92 ? 2.957 0.459 -2.513 1.00 90.50 92 SER A N 1
ATOM 778 C CA . SER A 1 92 ? 4.383 0.392 -2.852 1.00 90.50 92 SER A CA 1
ATOM 779 C C . SER A 1 92 ? 4.706 -0.851 -3.685 1.00 90.50 92 SER A C 1
ATOM 781 O O . SER A 1 92 ? 5.477 -0.777 -4.638 1.00 90.50 92 SER A O 1
ATOM 783 N N . ILE A 1 93 ? 4.088 -1.995 -3.380 1.00 89.12 93 ILE A N 1
ATOM 784 C CA . ILE A 1 93 ? 4.262 -3.217 -4.175 1.00 89.12 93 ILE A CA 1
ATOM 785 C C . ILE A 1 93 ? 3.669 -3.054 -5.583 1.00 89.12 93 ILE A C 1
ATOM 787 O O . ILE A 1 93 ? 4.291 -3.455 -6.562 1.00 89.12 93 ILE A O 1
ATOM 791 N N . GLU A 1 94 ? 2.489 -2.457 -5.711 1.00 86.81 94 GLU A N 1
ATOM 792 C CA . GLU A 1 94 ? 1.872 -2.197 -7.018 1.00 86.81 94 GLU A CA 1
ATOM 793 C C . GLU A 1 94 ? 2.707 -1.203 -7.846 1.00 86.81 94 GLU A C 1
ATOM 795 O O . GLU A 1 94 ? 2.912 -1.413 -9.041 1.00 86.81 94 GLU A O 1
ATOM 800 N N . PHE A 1 95 ? 3.279 -0.180 -7.209 1.00 89.75 95 PHE A N 1
ATOM 801 C CA . PHE A 1 95 ? 4.176 0.773 -7.861 1.00 89.75 95 PHE A CA 1
ATOM 802 C C . PHE A 1 95 ? 5.480 0.118 -8.328 1.00 89.75 95 PHE A C 1
ATOM 804 O O . PHE A 1 95 ? 5.847 0.256 -9.492 1.00 89.75 95 PHE A O 1
ATOM 811 N N . THR A 1 96 ? 6.128 -0.682 -7.477 1.00 87.62 96 THR A N 1
ATOM 812 C CA . THR A 1 96 ? 7.354 -1.408 -7.861 1.00 87.62 96 THR A CA 1
ATOM 813 C C . THR A 1 96 ? 7.115 -2.383 -9.018 1.00 87.62 96 THR A C 1
ATOM 815 O O . THR A 1 96 ? 7.980 -2.540 -9.876 1.00 87.62 96 THR A O 1
ATOM 818 N N . GLN A 1 97 ? 5.927 -2.991 -9.123 1.00 86.94 97 GLN A N 1
ATOM 819 C CA . GLN A 1 97 ? 5.556 -3.792 -10.298 1.00 86.94 97 GLN A CA 1
ATOM 820 C C . GLN A 1 97 ? 5.478 -2.957 -11.584 1.00 86.94 97 GLN A C 1
ATOM 822 O O . GLN A 1 97 ? 5.831 -3.452 -12.654 1.00 86.94 97 GLN A O 1
ATOM 827 N N . ILE A 1 98 ? 5.015 -1.707 -11.505 1.00 88.19 98 ILE A N 1
ATOM 828 C CA . ILE A 1 98 ? 4.996 -0.791 -12.654 1.00 88.19 98 ILE A CA 1
ATOM 829 C C . ILE A 1 98 ? 6.426 -0.390 -13.025 1.00 88.19 98 ILE A C 1
ATOM 831 O O . ILE A 1 98 ? 6.791 -0.484 -14.194 1.00 88.19 98 ILE A O 1
ATOM 835 N N . GLU A 1 99 ? 7.248 -0.007 -12.045 1.00 86.94 99 GLU A N 1
ATOM 836 C CA . GLU A 1 99 ? 8.659 0.334 -12.264 1.00 86.94 99 GLU A CA 1
ATOM 837 C C . GLU A 1 99 ? 9.416 -0.810 -12.948 1.00 86.94 99 GLU A C 1
ATOM 839 O O . GLU A 1 99 ? 10.165 -0.583 -13.897 1.00 86.94 99 GLU A O 1
ATOM 844 N N . MET A 1 100 ? 9.164 -2.054 -12.531 1.00 87.31 100 MET A N 1
ATOM 845 C CA . MET A 1 100 ? 9.734 -3.233 -13.181 1.00 87.31 100 MET A CA 1
ATOM 846 C C . MET A 1 100 ? 9.344 -3.337 -14.658 1.00 87.31 100 MET A C 1
ATOM 848 O O . MET A 1 100 ? 10.223 -3.515 -15.498 1.00 87.31 100 MET A O 1
ATOM 852 N N . LYS A 1 101 ? 8.061 -3.160 -14.995 1.00 88.50 101 LYS A N 1
ATOM 853 C CA . LYS A 1 101 ? 7.600 -3.179 -16.395 1.00 88.50 101 LYS A CA 1
ATOM 854 C C . LYS A 1 101 ? 8.249 -2.080 -17.235 1.00 88.50 101 LYS A C 1
ATOM 856 O O . LYS A 1 101 ? 8.551 -2.301 -18.404 1.00 88.50 101 LYS A O 1
ATOM 861 N N . VAL A 1 102 ? 8.482 -0.902 -16.652 1.00 92.56 102 VAL A N 1
ATOM 862 C CA . VAL A 1 102 ? 9.205 0.186 -17.328 1.00 92.56 102 VAL A CA 1
ATOM 863 C C . VAL A 1 102 ? 10.646 -0.233 -17.616 1.00 92.56 102 VAL A C 1
ATOM 865 O O . VAL A 1 102 ? 11.116 -0.063 -18.738 1.00 92.56 102 VAL A O 1
ATOM 868 N N . VAL A 1 103 ? 11.338 -0.832 -16.643 1.00 91.12 103 VAL A N 1
ATOM 869 C CA . VAL A 1 103 ? 12.711 -1.329 -16.831 1.00 91.12 103 VAL A CA 1
ATOM 870 C C . VAL A 1 103 ? 12.773 -2.433 -17.890 1.00 91.12 103 VAL A C 1
ATOM 872 O O . VAL A 1 103 ? 13.665 -2.405 -18.735 1.00 91.12 103 VAL A O 1
ATOM 875 N N . GLU A 1 104 ? 11.828 -3.373 -17.891 1.00 91.56 104 GLU A N 1
ATOM 876 C CA . GLU A 1 104 ? 11.714 -4.414 -18.923 1.00 91.56 104 GLU A CA 1
ATOM 877 C C . GLU A 1 104 ? 11.489 -3.803 -20.316 1.00 91.56 104 GLU A C 1
ATOM 879 O O . GLU A 1 104 ? 12.175 -4.165 -21.273 1.00 91.56 104 GLU A O 1
ATOM 884 N N . GLY A 1 105 ? 10.600 -2.811 -20.428 1.00 92.81 105 GLY A N 1
ATOM 885 C CA . GLY A 1 105 ? 10.375 -2.072 -21.672 1.00 92.81 105 GLY A CA 1
ATOM 886 C C . GLY A 1 105 ? 11.627 -1.341 -22.167 1.00 92.81 105 GLY A C 1
ATOM 887 O O . GLY A 1 105 ? 11.940 -1.385 -23.356 1.00 92.81 105 GLY A O 1
ATOM 888 N N . LEU A 1 106 ? 12.395 -0.730 -21.259 1.00 93.88 106 LEU A N 1
ATOM 889 C CA . LEU A 1 106 ? 13.677 -0.099 -21.586 1.00 93.88 106 LEU A CA 1
ATOM 890 C C . LEU A 1 106 ? 14.731 -1.118 -22.037 1.00 93.88 106 LEU A C 1
ATOM 892 O O . LEU A 1 106 ? 15.513 -0.817 -22.937 1.00 93.88 106 LEU A O 1
ATOM 896 N N . GLN A 1 107 ? 14.760 -2.318 -21.449 1.00 92.50 107 GLN A N 1
ATOM 897 C CA . GLN A 1 107 ? 15.659 -3.394 -21.882 1.00 92.50 107 GLN A CA 1
ATOM 898 C C . GLN A 1 107 ? 15.330 -3.855 -23.302 1.00 92.50 107 GLN A C 1
ATOM 900 O O . GLN A 1 107 ? 16.228 -3.892 -24.142 1.00 92.50 107 GLN A O 1
ATOM 905 N N . ILE A 1 108 ? 14.052 -4.108 -23.595 1.00 93.38 108 ILE A N 1
ATOM 906 C CA . ILE A 1 108 ? 13.594 -4.470 -24.945 1.00 93.38 108 ILE A CA 1
ATOM 907 C C . ILE A 1 108 ? 13.911 -3.346 -25.939 1.00 93.38 108 ILE A C 1
ATOM 909 O O . ILE A 1 108 ? 14.425 -3.605 -27.027 1.00 93.38 108 ILE A O 1
ATOM 913 N N . GLY A 1 109 ? 13.664 -2.088 -25.560 1.00 92.88 109 GLY A N 1
ATOM 914 C CA . GLY A 1 109 ? 14.023 -0.926 -26.372 1.00 92.88 109 GLY A CA 1
ATOM 915 C C . GLY A 1 109 ? 15.526 -0.859 -26.660 1.00 92.88 109 GLY A C 1
ATOM 916 O O . GLY A 1 109 ? 15.926 -0.654 -27.803 1.00 92.88 109 GLY A O 1
ATOM 917 N N . ASN A 1 110 ? 16.371 -1.106 -25.655 1.00 93.69 110 ASN A N 1
ATOM 918 C CA . ASN A 1 110 ? 17.826 -1.141 -25.814 1.00 93.69 110 ASN A CA 1
ATOM 919 C C . ASN A 1 110 ? 18.285 -2.286 -26.733 1.00 93.69 110 ASN A C 1
ATOM 921 O O . ASN A 1 110 ? 19.172 -2.093 -27.561 1.00 93.69 110 ASN A O 1
ATOM 925 N N . GLU A 1 111 ? 17.681 -3.468 -26.616 1.00 92.75 111 GLU A N 1
ATOM 926 C CA . GLU A 1 111 ? 17.949 -4.601 -27.507 1.00 92.75 111 GLU A CA 1
ATOM 927 C C . GLU A 1 111 ? 17.528 -4.315 -28.951 1.00 92.75 111 GLU A C 1
ATOM 929 O O . GLU A 1 111 ? 18.273 -4.631 -29.878 1.00 92.75 111 GLU A O 1
ATOM 934 N N . CYS A 1 112 ? 16.372 -3.681 -29.152 1.00 89.94 112 CYS A N 1
ATOM 935 C CA . CYS A 1 112 ? 15.915 -3.244 -30.469 1.00 89.94 112 CYS A CA 1
ATOM 936 C C . CYS A 1 112 ? 16.889 -2.230 -31.085 1.00 89.94 112 CYS A C 1
ATOM 938 O O . CYS A 1 112 ? 17.346 -2.418 -32.212 1.00 89.94 112 CYS A O 1
ATOM 940 N N . LEU A 1 113 ? 17.297 -1.216 -30.313 1.00 90.25 113 LEU A N 1
ATOM 941 C CA . LEU A 1 113 ? 18.288 -0.230 -30.749 1.00 90.25 113 LEU A CA 1
ATOM 942 C C . LEU A 1 113 ? 19.620 -0.881 -31.129 1.00 90.25 113 LEU A C 1
ATOM 944 O O . LEU A 1 113 ? 20.197 -0.508 -32.146 1.00 90.25 113 LEU A O 1
ATOM 948 N N . LYS A 1 114 ? 20.090 -1.874 -30.363 1.00 88.31 114 LYS A N 1
ATOM 949 C CA . LYS A 1 114 ? 21.306 -2.637 -30.692 1.00 88.31 114 LYS A CA 1
ATOM 950 C C . LYS A 1 114 ? 21.185 -3.379 -32.016 1.00 88.31 114 LYS A C 1
ATOM 952 O O . LYS A 1 114 ? 22.116 -3.325 -32.810 1.00 88.31 114 LYS A O 1
ATOM 957 N N . LYS A 1 115 ? 20.055 -4.047 -32.264 1.00 87.19 115 LYS A N 1
ATOM 958 C CA . LYS A 1 115 ? 19.805 -4.731 -33.542 1.00 87.19 115 LYS A CA 1
ATOM 959 C C . LYS A 1 115 ? 19.777 -3.736 -34.703 1.00 87.19 115 LYS A C 1
ATOM 961 O O . LYS A 1 115 ? 20.409 -3.981 -35.719 1.00 87.19 115 LYS A O 1
ATOM 966 N N . MET A 1 116 ? 19.115 -2.593 -34.526 1.00 79.56 116 MET A N 1
ATOM 967 C CA . MET A 1 116 ? 19.064 -1.543 -35.545 1.00 79.56 116 MET A CA 1
ATOM 968 C C . MET A 1 116 ? 20.454 -0.962 -35.841 1.00 79.56 116 MET A C 1
ATOM 970 O O . MET A 1 116 ? 20.800 -0.779 -37.001 1.00 79.56 116 MET A O 1
ATOM 974 N N . HIS A 1 117 ? 21.275 -0.732 -34.809 1.00 81.25 117 HIS A N 1
ATOM 975 C CA . HIS A 1 117 ? 22.659 -0.279 -34.986 1.00 81.25 117 HIS A CA 1
ATOM 976 C C . HIS A 1 117 ? 23.521 -1.319 -35.706 1.00 81.25 117 HIS A C 1
ATOM 978 O O . HIS A 1 117 ? 24.354 -0.937 -36.516 1.00 81.25 117 HIS A O 1
ATOM 984 N N . GLN A 1 118 ? 23.325 -2.614 -35.439 1.00 83.88 118 GLN A N 1
ATOM 985 C CA . GLN A 1 118 ? 24.040 -3.680 -36.146 1.0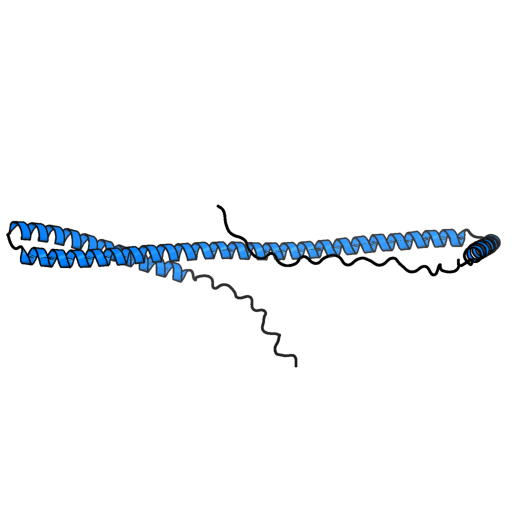0 83.88 118 GLN A CA 1
ATOM 986 C C . GLN A 1 118 ? 23.712 -3.677 -37.642 1.00 83.88 118 GLN A C 1
ATOM 988 O O . GLN A 1 118 ? 24.636 -3.678 -38.448 1.00 83.88 118 GLN A O 1
ATOM 993 N N . VAL A 1 119 ? 22.426 -3.610 -38.003 1.00 77.06 119 VAL A N 1
ATOM 994 C CA . VAL A 1 119 ? 21.981 -3.562 -39.408 1.00 77.06 119 VAL A CA 1
ATOM 995 C C . VAL A 1 119 ? 22.532 -2.320 -40.114 1.00 77.06 119 VAL A C 1
ATOM 997 O O . VAL A 1 119 ? 23.209 -2.458 -41.125 1.00 77.06 119 VAL A O 1
ATOM 1000 N N . MET A 1 120 ? 22.362 -1.134 -39.519 1.00 71.81 120 MET A N 1
ATOM 1001 C CA . MET A 1 120 ? 22.885 0.122 -40.079 1.00 71.81 120 MET A CA 1
ATOM 1002 C C . MET A 1 120 ? 24.408 0.096 -40.251 1.00 71.81 120 MET A C 1
ATOM 1004 O O . MET A 1 120 ? 24.916 0.533 -41.274 1.00 71.81 120 MET A O 1
ATOM 1008 N N . SER A 1 121 ? 25.155 -0.443 -39.280 1.00 75.75 121 SER A N 1
ATOM 1009 C CA . SER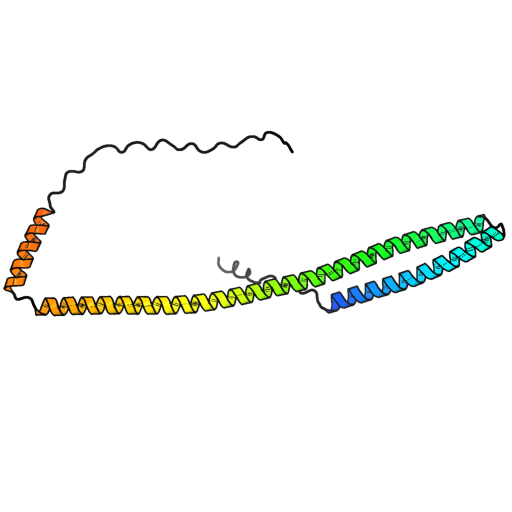 A 1 121 ? 26.618 -0.514 -39.382 1.00 75.75 121 SER A CA 1
ATOM 1010 C C . SER A 1 121 ? 27.111 -1.462 -40.475 1.00 75.75 121 SER A C 1
ATOM 1012 O O . SER A 1 121 ? 28.184 -1.233 -41.015 1.00 75.75 121 SER A O 1
ATOM 1014 N N . ILE A 1 122 ? 26.359 -2.519 -40.791 1.00 71.38 122 ILE A N 1
ATOM 1015 C CA . ILE A 1 122 ? 26.726 -3.465 -41.852 1.00 71.38 122 ILE A CA 1
ATOM 1016 C C . ILE A 1 122 ? 26.428 -2.837 -43.214 1.00 71.38 122 ILE A C 1
ATOM 1018 O O . ILE A 1 122 ? 27.324 -2.770 -44.046 1.00 71.38 122 ILE A O 1
ATOM 1022 N N . GLU A 1 123 ? 25.222 -2.294 -43.399 1.00 73.44 123 GLU A N 1
ATOM 1023 C CA . GLU A 1 123 ? 24.807 -1.646 -44.651 1.00 73.44 123 GLU A CA 1
ATOM 1024 C C . GLU A 1 123 ? 25.679 -0.423 -44.990 1.00 73.44 123 GLU A C 1
ATOM 1026 O O . GLU A 1 123 ? 26.071 -0.234 -46.138 1.00 73.44 123 GLU A O 1
ATOM 1031 N N . GLU A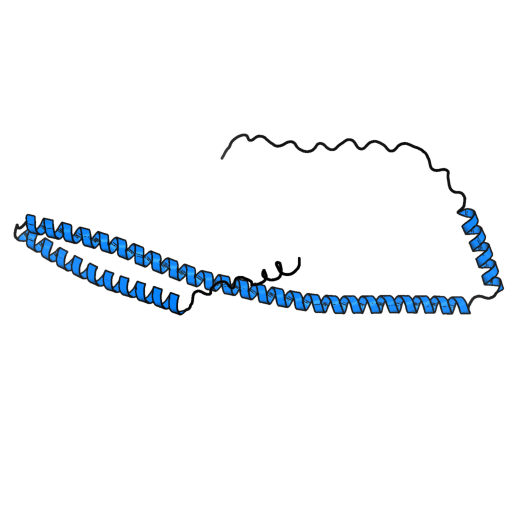 1 124 ? 26.035 0.403 -44.000 1.00 73.06 124 GLU A N 1
ATOM 1032 C CA . GLU A 1 124 ? 26.907 1.565 -44.214 1.00 73.06 124 GLU A CA 1
ATOM 1033 C C . GLU A 1 124 ? 28.345 1.147 -44.563 1.00 73.06 124 GLU A C 1
ATOM 1035 O O . GLU A 1 124 ? 28.982 1.778 -45.403 1.00 73.06 124 GLU A O 1
ATOM 1040 N N . VAL A 1 125 ? 28.859 0.068 -43.962 1.00 73.38 125 VAL A N 1
ATOM 1041 C CA . VAL A 1 125 ? 30.195 -0.458 -44.284 1.00 73.38 125 VAL A CA 1
ATOM 1042 C C . VAL A 1 125 ? 30.222 -1.094 -45.675 1.00 73.38 125 VAL A C 1
ATOM 1044 O O . VAL A 1 125 ? 31.174 -0.852 -46.412 1.00 73.38 125 VAL A O 1
ATOM 1047 N N . GLU A 1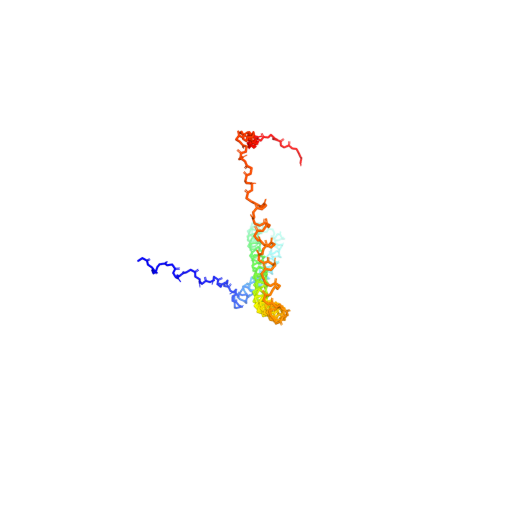 126 ? 29.197 -1.860 -46.055 1.00 75.44 126 GLU A N 1
ATOM 1048 C CA . GLU A 1 126 ? 29.069 -2.429 -47.405 1.00 75.44 126 GLU A CA 1
ATOM 1049 C C . GLU A 1 126 ? 28.994 -1.326 -48.467 1.00 75.44 126 GLU A C 1
ATOM 1051 O O . GLU A 1 126 ? 29.771 -1.357 -49.419 1.00 75.44 126 GLU A O 1
ATOM 1056 N N . ARG A 1 127 ? 28.172 -0.288 -48.248 1.00 81.44 127 ARG A N 1
ATOM 1057 C CA . ARG A 1 127 ? 28.064 0.853 -49.171 1.00 81.44 127 ARG A CA 1
ATOM 1058 C C . ARG A 1 127 ? 29.394 1.592 -49.345 1.00 81.44 127 ARG A C 1
ATOM 1060 O O . ARG A 1 127 ? 29.776 1.908 -50.464 1.00 81.44 127 ARG A O 1
ATOM 1067 N N . ILE A 1 128 ? 30.126 1.847 -48.255 1.00 80.00 128 ILE A N 1
ATOM 1068 C CA . ILE A 1 128 ? 31.437 2.516 -48.326 1.00 80.00 128 ILE A CA 1
ATOM 1069 C C . ILE A 1 128 ? 32.458 1.647 -49.071 1.00 80.00 128 ILE A C 1
ATOM 1071 O O . ILE A 1 128 ? 33.260 2.171 -49.841 1.00 80.00 128 ILE A O 1
ATOM 1075 N N . LEU A 1 129 ? 32.450 0.328 -48.857 1.00 78.94 129 LEU A N 1
ATOM 1076 C CA . LEU A 1 129 ? 33.352 -0.580 -49.565 1.00 78.94 129 LEU A CA 1
ATOM 1077 C C . LEU A 1 129 ? 33.050 -0.613 -51.066 1.00 78.94 129 LEU A C 1
ATOM 1079 O O . LEU A 1 129 ? 33.990 -0.496 -51.848 1.00 78.94 129 LEU A O 1
ATOM 1083 N N . GLU A 1 130 ? 31.777 -0.688 -51.457 1.00 84.75 130 GLU A N 1
ATOM 1084 C CA . GLU A 1 130 ? 31.358 -0.592 -52.861 1.00 84.75 130 GLU A CA 1
ATOM 1085 C C . GLU A 1 130 ? 31.790 0.742 -53.485 1.00 84.75 130 GLU A C 1
ATOM 1087 O O . GLU A 1 130 ? 32.509 0.736 -54.481 1.00 84.75 130 GLU A O 1
ATOM 1092 N N . GLU A 1 131 ? 31.482 1.878 -52.848 1.00 82.38 131 GLU A N 1
ATOM 1093 C CA . GLU A 1 131 ? 31.886 3.210 -53.328 1.00 82.38 131 GLU A CA 1
ATOM 1094 C C . GLU A 1 131 ? 33.420 3.335 -53.467 1.00 82.38 131 GLU A C 1
ATOM 1096 O O . GLU A 1 131 ? 33.927 3.899 -54.440 1.00 82.38 131 GLU A O 1
ATOM 1101 N N . THR A 1 132 ? 34.194 2.789 -52.518 1.00 80.31 132 THR A N 1
ATOM 1102 C CA . THR A 1 132 ? 35.667 2.825 -52.588 1.00 80.31 132 THR A CA 1
ATOM 1103 C C . THR A 1 132 ? 36.226 1.909 -53.668 1.00 80.31 132 THR A C 1
ATOM 1105 O O . THR A 1 132 ? 37.206 2.264 -54.324 1.00 80.31 132 THR A O 1
ATOM 1108 N N . GLN A 1 133 ? 35.621 0.739 -53.871 1.00 82.25 133 GLN A N 1
ATOM 1109 C CA . GLN A 1 133 ? 36.047 -0.200 -54.893 1.00 82.25 133 GLN A CA 1
ATOM 1110 C C . GLN A 1 133 ? 35.739 0.348 -56.290 1.00 82.25 133 GLN A C 1
ATOM 1112 O O . GLN A 1 133 ? 36.626 0.336 -57.142 1.00 82.25 133 GLN A O 1
ATOM 1117 N N . GLU A 1 134 ? 34.553 0.925 -56.493 1.00 85.88 134 GLU A N 1
ATOM 1118 C CA . GLU A 1 134 ? 34.191 1.629 -57.726 1.00 85.88 134 GLU A CA 1
ATOM 1119 C C . GLU A 1 134 ? 35.140 2.801 -58.011 1.00 85.88 134 GLU A C 1
ATOM 1121 O O . GLU A 1 134 ? 35.604 2.956 -59.139 1.00 85.88 134 GLU A O 1
ATOM 1126 N N . ALA A 1 135 ? 35.506 3.594 -56.997 1.00 82.81 135 ALA A N 1
ATOM 1127 C CA . ALA A 1 135 ? 36.465 4.688 -57.159 1.00 82.81 135 ALA A CA 1
ATOM 1128 C C . ALA A 1 135 ? 37.868 4.191 -57.559 1.00 82.81 135 ALA A C 1
ATOM 1130 O O . ALA A 1 135 ? 38.517 4.790 -58.418 1.00 82.81 135 ALA A O 1
ATOM 1131 N N . VAL A 1 136 ? 38.337 3.085 -56.970 1.00 86.56 136 VAL A N 1
ATOM 1132 C CA . VAL A 1 136 ? 39.620 2.459 -57.333 1.00 86.56 136 VAL A CA 1
ATOM 1133 C C . VAL A 1 136 ? 39.572 1.879 -58.746 1.00 86.56 136 VAL A C 1
ATOM 1135 O O . VAL A 1 136 ? 40.544 2.001 -59.490 1.00 86.56 136 VAL A O 1
ATOM 1138 N N . GLU A 1 137 ? 38.466 1.254 -59.138 1.00 86.62 137 GLU A N 1
ATOM 1139 C CA . GLU A 1 137 ? 38.273 0.723 -60.489 1.00 86.62 137 GLU A CA 1
ATOM 1140 C C . GLU A 1 137 ? 38.192 1.843 -61.531 1.00 86.62 137 GLU A C 1
ATOM 1142 O O . GLU A 1 137 ? 38.828 1.738 -62.576 1.00 86.62 137 GLU A O 1
ATOM 1147 N N . TYR A 1 138 ? 37.501 2.943 -61.228 1.00 85.69 138 TYR A N 1
ATOM 1148 C CA . TYR A 1 138 ? 37.462 4.136 -62.072 1.00 85.69 138 TYR A CA 1
ATOM 1149 C C . TYR A 1 138 ? 38.851 4.766 -62.227 1.00 85.69 138 TYR A C 1
ATOM 1151 O O . TYR A 1 138 ? 39.262 5.072 -63.345 1.00 85.69 138 TYR A O 1
ATOM 1159 N N . GLN A 1 139 ? 39.617 4.886 -61.136 1.00 81.25 139 GLN A N 1
ATOM 1160 C CA . GLN A 1 139 ? 40.998 5.367 -61.203 1.00 81.25 139 GLN A CA 1
ATOM 1161 C C . GLN A 1 139 ? 41.870 4.438 -62.053 1.00 81.25 139 GLN A C 1
ATOM 1163 O O . GLN A 1 139 ? 42.596 4.914 -62.913 1.00 81.25 139 GLN A O 1
ATOM 1168 N N . ARG A 1 140 ? 41.744 3.115 -61.894 1.00 86.81 140 ARG A N 1
ATOM 1169 C CA . ARG A 1 140 ? 42.463 2.147 -62.737 1.00 86.81 140 ARG A CA 1
ATOM 1170 C C . ARG A 1 140 ? 42.076 2.242 -64.208 1.00 86.81 140 ARG A C 1
ATOM 1172 O O . ARG A 1 140 ? 42.944 2.096 -65.056 1.00 86.81 140 ARG A O 1
ATOM 1179 N N . GLN A 1 141 ? 40.803 2.483 -64.520 1.00 82.50 141 GLN A N 1
ATOM 1180 C CA . GLN A 1 141 ? 40.358 2.711 -65.896 1.00 82.50 141 GLN A CA 1
ATOM 1181 C C . GLN A 1 141 ? 40.955 4.000 -66.465 1.00 82.50 141 GLN A C 1
ATOM 1183 O O . GLN A 1 141 ? 41.380 4.007 -67.616 1.00 82.50 141 GLN A O 1
ATOM 1188 N N . ILE A 1 142 ? 41.029 5.073 -65.669 1.00 79.19 142 ILE A N 1
ATOM 1189 C CA . ILE A 1 142 ? 41.744 6.296 -66.053 1.00 79.19 142 ILE A CA 1
ATOM 1190 C C . ILE A 1 142 ? 43.220 5.981 -66.299 1.00 79.19 142 ILE A C 1
ATOM 1192 O O . ILE A 1 142 ? 43.734 6.340 -67.352 1.00 79.19 142 ILE A O 1
ATOM 1196 N N . ASP A 1 143 ? 43.880 5.279 -65.378 1.00 81.00 143 ASP A N 1
ATOM 1197 C CA . ASP A 1 143 ? 45.295 4.924 -65.486 1.00 81.00 143 ASP A CA 1
ATOM 1198 C C . ASP A 1 143 ? 45.561 4.049 -66.726 1.00 81.00 143 ASP A C 1
ATOM 1200 O O . ASP A 1 143 ? 46.539 4.269 -67.433 1.00 81.00 143 ASP A O 1
ATOM 1204 N N . GLU A 1 144 ? 44.681 3.095 -67.048 1.00 82.69 144 GLU A N 1
ATOM 1205 C CA . GLU A 1 144 ? 44.786 2.234 -68.236 1.00 82.69 144 GLU A CA 1
ATOM 1206 C C . GLU A 1 144 ? 44.536 3.007 -69.540 1.00 82.69 144 GLU A C 1
ATOM 1208 O O . GLU A 1 144 ? 45.252 2.815 -70.527 1.00 82.69 144 GLU A O 1
ATOM 1213 N N . LEU A 1 145 ? 43.550 3.910 -69.555 1.00 79.06 145 LEU A N 1
ATOM 1214 C CA . LEU A 1 145 ? 43.292 4.794 -70.694 1.00 79.06 145 LEU A CA 1
ATOM 1215 C C . LEU A 1 145 ? 44.459 5.758 -70.928 1.00 79.06 145 LEU A C 1
ATOM 1217 O O . LEU A 1 145 ? 44.870 5.934 -72.075 1.00 79.06 145 LEU A O 1
ATOM 1221 N N . LEU A 1 146 ? 45.013 6.333 -69.857 1.00 75.88 146 LEU A N 1
ATOM 1222 C CA . LEU A 1 146 ? 46.189 7.198 -69.901 1.00 75.88 146 LEU A CA 1
ATOM 1223 C C . LEU A 1 146 ? 47.415 6.422 -70.395 1.00 75.88 146 LEU A C 1
ATOM 1225 O O . LEU A 1 146 ? 48.030 6.835 -71.375 1.00 75.88 146 LEU A O 1
ATOM 1229 N N . ALA A 1 147 ? 47.709 5.255 -69.815 1.00 74.38 147 ALA A N 1
ATOM 1230 C CA . ALA A 1 147 ? 48.837 4.407 -70.212 1.00 74.38 147 ALA A CA 1
ATOM 1231 C C . ALA A 1 147 ? 48.752 3.926 -71.670 1.00 74.38 147 ALA A C 1
ATOM 1233 O O . ALA A 1 147 ? 49.771 3.737 -72.325 1.00 74.38 147 ALA A O 1
ATOM 1234 N N . ARG A 1 148 ? 47.543 3.746 -72.214 1.00 69.44 148 ARG A N 1
ATOM 1235 C CA . ARG A 1 148 ? 47.346 3.395 -73.628 1.00 69.44 148 ARG A CA 1
ATOM 1236 C C . ARG A 1 148 ? 47.475 4.594 -74.579 1.00 69.44 148 ARG A C 1
ATOM 1238 O O . ARG A 1 148 ? 47.578 4.389 -75.789 1.00 69.44 148 ARG A O 1
ATOM 1245 N N . SER A 1 149 ? 47.416 5.818 -74.057 1.00 64.06 149 SER A N 1
ATOM 1246 C CA . SER A 1 149 ? 47.379 7.054 -74.846 1.00 64.06 149 SER A CA 1
ATOM 1247 C C . SER A 1 149 ? 48.728 7.759 -75.005 1.00 64.06 149 SER A C 1
ATOM 1249 O O . SER A 1 149 ? 48.854 8.560 -75.928 1.00 64.06 149 SER A O 1
ATOM 1251 N N . PHE A 1 150 ? 49.726 7.453 -74.171 1.00 66.56 150 PHE A N 1
ATOM 1252 C CA . PHE A 1 150 ? 51.052 8.069 -74.266 1.00 66.56 150 PHE A CA 1
ATOM 1253 C C . PHE A 1 150 ? 51.958 7.335 -75.260 1.00 66.56 150 PHE A C 1
ATOM 1255 O O . PHE A 1 150 ? 52.014 6.103 -75.290 1.00 66.56 150 PHE A O 1
ATOM 1262 N N . THR A 1 151 ? 52.666 8.098 -76.095 1.00 67.44 151 THR A N 1
ATOM 1263 C CA . THR A 1 151 ? 53.770 7.581 -76.909 1.00 67.44 151 THR A CA 1
ATOM 1264 C C . THR A 1 151 ? 55.093 7.715 -76.150 1.00 67.44 151 THR A C 1
ATOM 1266 O O . THR A 1 151 ? 55.195 8.483 -75.198 1.00 67.44 151 THR A O 1
ATOM 1269 N N . GLN A 1 152 ? 56.128 6.977 -76.561 1.00 64.94 152 GLN A N 1
ATOM 1270 C CA . GLN A 1 152 ? 57.425 6.970 -75.870 1.00 64.94 152 GLN A CA 1
ATOM 1271 C C . GLN A 1 152 ? 58.101 8.360 -75.837 1.00 64.94 152 GLN A C 1
ATOM 1273 O O . GLN A 1 152 ? 58.838 8.661 -74.906 1.00 64.94 152 GLN A O 1
ATOM 1278 N N . GLU A 1 153 ? 57.802 9.221 -76.815 1.00 64.00 153 GLU A N 1
ATOM 1279 C CA . GLU A 1 153 ? 58.272 10.614 -76.862 1.00 64.00 153 GLU A CA 1
ATOM 1280 C C . GLU A 1 153 ? 57.531 11.510 -75.847 1.00 64.00 153 GLU A C 1
ATOM 1282 O O . GLU A 1 153 ? 58.138 12.398 -75.248 1.00 64.00 153 GLU A O 1
ATOM 1287 N N . ASP A 1 154 ? 56.242 11.249 -75.592 1.00 70.38 154 ASP A N 1
ATOM 1288 C CA . ASP A 1 154 ? 55.451 11.987 -74.596 1.00 70.38 154 ASP A CA 1
ATOM 1289 C C . ASP A 1 154 ? 55.891 11.644 -73.163 1.00 70.38 154 ASP A C 1
ATOM 1291 O O . ASP A 1 154 ? 55.938 12.516 -72.296 1.00 70.38 154 ASP A O 1
ATOM 1295 N N . GLU A 1 155 ? 56.253 10.383 -72.908 1.00 67.75 155 GLU A N 1
ATOM 1296 C CA . GLU A 1 155 ? 56.771 9.945 -71.605 1.00 67.75 155 GLU A CA 1
ATOM 1297 C C . GLU A 1 155 ? 58.118 10.607 -71.268 1.00 67.75 155 GLU A C 1
ATOM 1299 O O . GLU A 1 155 ? 58.333 11.009 -70.122 1.00 67.75 155 GLU A O 1
ATOM 1304 N N . GLU A 1 156 ? 59.007 10.774 -72.253 1.00 73.38 156 GLU A N 1
ATOM 1305 C CA . GLU A 1 156 ? 60.291 11.467 -72.079 1.00 73.38 156 GLU A CA 1
ATOM 1306 C C . GLU A 1 156 ? 60.098 12.965 -71.787 1.00 73.38 156 GLU A C 1
ATOM 1308 O O . GLU A 1 156 ? 60.705 13.482 -70.846 1.00 73.38 156 GLU A O 1
ATOM 1313 N N . ALA A 1 157 ? 59.192 13.644 -72.502 1.00 76.94 157 ALA A N 1
ATOM 1314 C CA . ALA A 1 157 ? 58.876 15.055 -72.257 1.00 76.94 157 ALA A CA 1
ATOM 1315 C C . ALA A 1 157 ? 58.264 15.289 -70.861 1.00 76.94 157 ALA A C 1
ATOM 1317 O O . ALA A 1 157 ? 58.646 16.224 -70.156 1.00 76.94 157 ALA A O 1
ATOM 1318 N N . ILE A 1 158 ? 57.361 14.405 -70.416 1.00 75.38 158 ILE A N 1
ATOM 1319 C CA . ILE A 1 158 ? 56.763 14.471 -69.072 1.00 75.38 158 ILE A CA 1
ATOM 1320 C C . ILE A 1 158 ? 57.818 14.222 -67.985 1.00 75.38 158 ILE A C 1
ATOM 1322 O O . ILE A 1 158 ? 57.800 14.879 -66.943 1.00 75.38 158 ILE A O 1
ATOM 1326 N N . LEU A 1 159 ? 58.754 13.292 -68.201 1.00 77.75 159 LEU A N 1
ATOM 1327 C CA . LEU A 1 159 ? 59.859 13.042 -67.270 1.00 77.75 159 LEU A CA 1
ATOM 1328 C C . LEU A 1 159 ? 60.806 14.243 -67.167 1.00 77.75 159 LEU A C 1
ATOM 1330 O O . LEU A 1 159 ? 61.284 14.548 -66.071 1.00 77.75 159 LEU A O 1
ATOM 1334 N N . GLU A 1 160 ? 61.075 14.939 -68.271 1.00 78.88 160 GLU A N 1
ATOM 1335 C CA . GLU A 1 160 ? 61.851 16.182 -68.261 1.00 78.88 160 GLU A CA 1
ATOM 1336 C C . GLU A 1 160 ? 61.130 17.300 -67.492 1.00 78.88 160 GLU A C 1
ATOM 1338 O O . GLU A 1 160 ? 61.741 17.925 -66.622 1.00 78.88 160 GLU A O 1
ATOM 1343 N N . GLU A 1 161 ? 59.826 17.502 -67.716 1.00 76.56 161 GLU A N 1
ATOM 1344 C CA . GLU A 1 161 ? 59.028 18.479 -66.958 1.00 76.56 161 GLU A CA 1
ATOM 1345 C C . GLU A 1 161 ? 58.946 18.131 -65.460 1.00 76.56 161 GLU A C 1
ATOM 1347 O O . GLU A 1 161 ? 59.087 19.005 -64.601 1.00 76.56 161 GLU A O 1
ATOM 1352 N N . LEU A 1 162 ? 58.794 16.849 -65.111 1.00 72.81 162 LEU A N 1
ATOM 1353 C CA . LEU A 1 162 ? 58.776 16.392 -63.719 1.00 72.81 162 LEU A CA 1
ATOM 1354 C C . LEU A 1 162 ? 60.133 16.608 -63.029 1.00 72.81 162 LEU A C 1
ATOM 1356 O O . LEU A 1 162 ? 60.180 17.000 -61.857 1.00 72.81 162 LEU A O 1
ATOM 1360 N N . ASN A 1 163 ? 61.239 16.408 -63.750 1.00 75.75 163 ASN A N 1
ATOM 1361 C CA . ASN A 1 163 ? 62.584 16.717 -63.259 1.00 75.75 163 ASN A CA 1
ATOM 1362 C C . ASN A 1 163 ? 62.791 18.227 -63.058 1.00 75.75 163 ASN A C 1
ATOM 1364 O O . ASN A 1 163 ? 63.406 18.626 -62.069 1.00 75.75 163 ASN A O 1
ATOM 1368 N N . ALA A 1 164 ? 62.228 19.071 -63.927 1.00 77.25 164 ALA A N 1
ATOM 1369 C CA . ALA A 1 164 ? 62.277 20.523 -63.767 1.00 77.25 164 ALA A CA 1
ATOM 1370 C C . ALA A 1 164 ? 61.501 20.995 -62.520 1.00 77.25 164 ALA A C 1
ATOM 1372 O O . ALA A 1 164 ? 62.035 21.758 -61.716 1.00 77.25 164 ALA A O 1
ATOM 1373 N N . ILE A 1 165 ? 60.287 20.476 -62.295 1.00 69.75 165 ILE A N 1
ATOM 1374 C CA . ILE A 1 165 ? 59.455 20.827 -61.126 1.00 69.75 165 ILE A CA 1
ATOM 1375 C C . ILE A 1 165 ? 60.092 20.339 -59.816 1.00 69.75 165 ILE A C 1
ATOM 1377 O O . ILE A 1 165 ? 60.062 21.033 -58.797 1.00 69.75 165 ILE A O 1
ATOM 1381 N N . THR A 1 166 ? 60.684 19.142 -59.818 1.00 64.56 166 THR A N 1
ATOM 1382 C CA . THR A 1 166 ? 61.375 18.616 -58.629 1.00 64.56 166 THR A CA 1
ATOM 1383 C C . THR A 1 166 ? 62.662 19.378 -58.326 1.00 64.56 166 THR A C 1
ATOM 1385 O O . THR A 1 166 ? 62.974 19.563 -57.154 1.00 64.56 166 THR A O 1
ATOM 1388 N N . GLN A 1 167 ? 63.375 19.886 -59.334 1.00 64.50 167 GLN A N 1
ATOM 1389 C CA . GLN A 1 167 ? 64.530 20.769 -59.133 1.00 64.50 167 GLN A CA 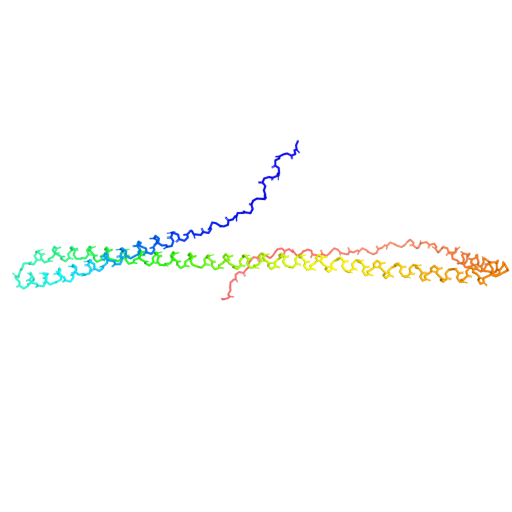1
ATOM 1390 C C . GLN A 1 167 ? 64.129 22.171 -58.648 1.00 64.50 167 GLN A C 1
ATOM 1392 O O . GLN A 1 167 ? 64.817 22.715 -57.787 1.00 64.50 167 GLN A O 1
ATOM 1397 N N . GLU A 1 168 ? 62.994 22.720 -59.097 1.00 59.06 168 GLU A N 1
ATOM 1398 C CA . GLU A 1 168 ? 62.437 23.982 -58.574 1.00 59.06 168 GLU A CA 1
ATOM 1399 C C . GLU A 1 168 ? 62.008 23.896 -57.096 1.00 59.06 168 GLU A C 1
ATOM 1401 O O . GLU A 1 168 ? 62.019 24.904 -56.392 1.00 59.06 168 GLU A O 1
ATOM 1406 N N . GLN A 1 169 ? 61.665 22.706 -56.583 1.00 54.53 169 GLN A N 1
ATOM 1407 C CA . GLN A 1 169 ? 61.286 22.504 -55.174 1.00 54.53 169 GLN A CA 1
ATOM 1408 C C . GLN A 1 169 ? 62.456 22.159 -54.232 1.00 54.53 169 GLN A C 1
ATOM 1410 O O . GLN A 1 169 ? 62.229 21.991 -53.031 1.00 54.53 169 GLN A O 1
ATOM 1415 N N . ILE A 1 170 ? 63.704 22.102 -54.717 1.00 52.91 170 ILE A N 1
ATOM 1416 C CA . ILE A 1 170 ? 64.905 21.947 -53.868 1.00 52.91 170 ILE A CA 1
ATOM 1417 C C . ILE A 1 170 ? 65.650 23.290 -53.754 1.00 52.91 170 ILE A C 1
ATOM 1419 O O . ILE A 1 170 ? 66.863 23.374 -53.895 1.00 52.91 170 ILE A O 1
ATOM 1423 N N . GLU A 1 171 ? 64.934 24.362 -53.426 1.00 54.69 171 GLU A N 1
ATOM 1424 C CA . GLU A 1 171 ? 65.493 25.440 -52.606 1.00 54.69 171 GLU A CA 1
ATOM 1425 C C . GLU A 1 171 ? 64.786 25.380 -51.252 1.00 54.69 171 GLU A C 1
ATOM 1427 O O . GLU A 1 171 ? 63.723 25.960 -51.047 1.00 54.69 171 GLU A O 1
ATOM 1432 N N . LEU A 1 172 ? 65.349 24.603 -50.323 1.00 56.47 172 LEU A N 1
ATOM 1433 C CA . LEU A 1 172 ? 64.921 24.622 -48.925 1.00 56.47 172 LEU A CA 1
ATOM 1434 C C . LEU A 1 172 ? 65.342 25.973 -48.318 1.00 56.47 172 LEU A C 1
ATOM 1436 O O . LEU A 1 172 ? 66.547 26.206 -48.190 1.00 56.47 172 LEU A O 1
ATOM 1440 N N . PRO A 1 173 ? 64.412 26.858 -47.912 1.00 52.22 173 PRO A N 1
ATOM 1441 C CA . PRO A 1 173 ? 64.785 28.053 -47.173 1.00 52.22 173 PRO A CA 1
ATOM 1442 C C . PRO A 1 173 ? 65.334 27.657 -45.796 1.00 52.22 173 PRO A C 1
ATOM 1444 O O . PRO A 1 173 ? 64.765 26.819 -45.092 1.00 52.22 173 PRO A O 1
ATOM 1447 N N . GLU A 1 174 ? 66.457 28.267 -45.421 1.00 55.88 174 GLU A N 1
ATOM 1448 C CA . GLU A 1 174 ? 67.106 28.109 -44.120 1.00 55.88 174 GLU A CA 1
ATOM 1449 C C . GLU A 1 174 ? 66.092 28.419 -43.005 1.00 55.88 174 GLU A C 1
ATOM 1451 O O . GLU A 1 174 ? 65.497 29.497 -42.977 1.00 55.88 174 GLU A O 1
ATOM 1456 N N . VAL A 1 175 ? 65.841 27.448 -42.118 1.00 52.22 175 VAL A N 1
ATOM 1457 C CA . VAL A 1 175 ? 64.841 27.561 -41.045 1.00 52.22 175 VAL A CA 1
ATOM 1458 C C . VAL A 1 175 ? 65.165 28.783 -40.173 1.00 52.22 175 VAL A C 1
ATOM 1460 O O . VAL A 1 175 ? 66.218 28.791 -39.525 1.00 52.22 175 VAL A O 1
ATOM 1463 N N . PRO A 1 176 ? 64.281 29.797 -40.082 1.00 51.16 176 PRO A N 1
ATOM 1464 C CA . PRO A 1 176 ? 64.498 30.919 -39.181 1.00 51.16 176 PRO A CA 1
ATOM 1465 C C . PRO A 1 176 ? 64.556 30.434 -37.728 1.00 51.16 176 PRO A C 1
ATOM 1467 O O . PRO A 1 176 ? 63.594 29.888 -37.188 1.00 51.16 176 PRO A O 1
ATOM 1470 N N . SER A 1 177 ? 65.707 30.633 -37.089 1.00 56.41 177 SER A N 1
ATOM 1471 C CA . SER A 1 177 ? 65.919 30.368 -35.665 1.00 56.41 177 SER A CA 1
ATOM 1472 C C . SER A 1 177 ? 65.425 31.557 -34.836 1.00 56.41 177 SER A C 1
ATOM 1474 O O . SER A 1 177 ? 66.229 32.288 -34.263 1.00 56.41 177 SER A O 1
ATOM 1476 N N . GLU A 1 178 ? 64.111 31.779 -34.782 1.00 52.34 178 GLU A N 1
ATOM 1477 C CA . GLU A 1 178 ? 63.515 32.766 -33.871 1.00 52.34 178 GLU A CA 1
ATOM 1478 C C . GLU A 1 178 ? 62.801 32.074 -32.696 1.00 52.34 178 GLU A C 1
ATOM 1480 O O . GLU A 1 178 ? 61.987 31.169 -32.903 1.00 52.34 178 GLU A O 1
ATOM 1485 N N . PRO A 1 179 ? 63.106 32.456 -31.439 1.00 56.31 179 PRO A N 1
ATOM 1486 C CA . PRO A 1 179 ? 62.525 31.824 -30.263 1.00 56.31 179 PRO A CA 1
ATOM 1487 C C . PRO A 1 179 ? 61.027 32.138 -30.153 1.00 56.31 179 PRO A C 1
ATOM 1489 O O . PRO A 1 179 ? 60.601 33.292 -30.182 1.00 56.31 179 PRO A O 1
ATOM 1492 N N . LEU A 1 180 ? 60.232 31.077 -29.994 1.00 52.91 180 LEU A N 1
ATOM 1493 C CA . LEU A 1 180 ? 58.779 31.135 -29.841 1.00 52.91 180 LEU A CA 1
ATOM 1494 C C . LEU A 1 180 ? 58.367 31.997 -28.627 1.00 52.91 180 LEU A C 1
ATOM 1496 O O . LEU A 1 180 ? 58.946 31.850 -27.548 1.00 52.91 180 LEU A O 1
ATOM 1500 N N . PRO A 1 181 ? 57.328 32.845 -28.751 1.00 54.81 181 PRO A N 1
ATOM 1501 C CA . PRO A 1 181 ? 56.846 33.676 -27.652 1.00 54.81 181 PRO A CA 1
ATOM 1502 C C . PRO A 1 181 ? 56.214 32.840 -26.525 1.00 54.81 181 PRO A C 1
ATOM 1504 O O . PRO A 1 181 ? 55.337 32.003 -26.750 1.00 54.81 181 PRO A O 1
ATOM 1507 N N . GLU A 1 182 ? 56.645 33.103 -25.288 1.00 51.03 182 GLU A N 1
ATOM 1508 C CA . GLU A 1 182 ? 56.183 32.436 -24.067 1.00 51.03 182 GLU A CA 1
ATOM 1509 C C . GLU A 1 182 ? 54.672 32.623 -23.827 1.00 51.03 182 GLU A C 1
ATOM 1511 O O . GLU A 1 182 ? 54.159 33.731 -23.631 1.00 51.03 182 GLU A O 1
ATOM 1516 N N . LYS A 1 183 ? 53.950 31.499 -23.765 1.00 45.72 183 LYS A N 1
ATOM 1517 C CA . LYS A 1 183 ? 52.568 31.423 -23.276 1.00 45.72 183 LYS A CA 1
ATOM 1518 C C . LYS A 1 183 ? 52.545 31.784 -21.784 1.00 45.72 183 LYS A C 1
ATOM 1520 O O . LYS A 1 183 ? 52.981 31.002 -20.942 1.00 45.72 183 LYS A O 1
ATOM 1525 N N . LYS A 1 184 ? 52.010 32.961 -21.444 1.00 45.25 184 LYS A N 1
ATOM 1526 C CA . LYS A 1 184 ? 51.733 33.350 -20.049 1.00 45.25 184 LYS A CA 1
ATOM 1527 C C . LYS A 1 184 ? 50.778 32.329 -19.404 1.00 45.25 184 LYS A C 1
ATOM 1529 O O . LYS A 1 184 ? 49.758 32.015 -20.017 1.00 45.25 184 LYS A O 1
ATOM 1534 N N . PRO A 1 185 ? 51.060 31.832 -18.186 1.00 43.69 185 PRO A N 1
ATOM 1535 C CA . PRO A 1 185 ? 50.224 30.833 -17.539 1.00 43.69 185 PRO A CA 1
ATOM 1536 C C . PRO A 1 185 ? 48.859 31.414 -17.155 1.00 43.69 185 PRO A C 1
ATOM 1538 O O . PRO A 1 185 ? 48.743 32.426 -16.458 1.00 43.69 185 PRO A O 1
ATOM 1541 N N . GLU A 1 186 ? 47.829 30.728 -17.631 1.00 42.06 186 GLU A N 1
ATOM 1542 C CA . GLU A 1 186 ? 46.423 30.928 -17.321 1.00 42.06 186 GLU A CA 1
ATOM 1543 C C . GLU A 1 186 ? 46.188 30.703 -15.819 1.00 42.06 186 GLU A C 1
ATOM 1545 O O . GLU A 1 186 ? 46.595 29.695 -15.236 1.00 42.06 186 GLU A O 1
ATOM 1550 N N . LYS A 1 187 ? 45.589 31.697 -15.155 1.00 40.44 187 LYS A N 1
ATOM 1551 C CA . LYS A 1 187 ? 45.321 31.665 -13.715 1.00 40.44 187 LYS A CA 1
ATOM 1552 C C . LYS A 1 187 ? 44.241 30.624 -13.423 1.00 40.44 187 LYS A C 1
ATOM 1554 O O . LYS A 1 187 ? 43.063 30.870 -13.658 1.00 40.44 187 LYS A O 1
ATOM 1559 N N . VAL A 1 188 ? 44.647 29.501 -12.839 1.00 41.09 188 VAL A N 1
ATOM 1560 C CA . VAL A 1 188 ? 43.756 28.559 -12.147 1.00 41.09 188 VAL A CA 1
ATOM 1561 C C . VAL A 1 188 ? 42.883 29.298 -11.113 1.00 41.09 188 VAL A C 1
ATOM 1563 O O . VAL A 1 188 ? 43.428 29.997 -10.250 1.00 41.09 188 VAL A O 1
ATOM 1566 N N . PRO A 1 189 ? 41.543 29.163 -11.165 1.00 39.72 189 PRO A N 1
ATOM 1567 C CA . PRO A 1 189 ? 40.649 29.728 -10.159 1.00 39.72 189 PRO A CA 1
ATOM 1568 C C . PRO A 1 189 ? 40.911 29.122 -8.775 1.00 39.72 189 PRO A C 1
ATOM 1570 O O . PRO A 1 189 ? 40.788 27.914 -8.576 1.00 39.72 189 PRO A O 1
ATOM 1573 N N . ARG A 1 190 ? 41.276 29.969 -7.806 1.00 37.75 190 ARG A N 1
ATOM 1574 C CA . ARG A 1 190 ? 41.330 29.601 -6.385 1.00 37.75 190 ARG A CA 1
ATOM 1575 C C . ARG A 1 190 ? 39.921 29.601 -5.797 1.00 37.75 190 ARG A C 1
ATOM 1577 O O . ARG A 1 190 ? 39.146 30.524 -6.029 1.00 37.75 190 ARG A O 1
ATOM 1584 N N . GLU A 1 191 ? 39.657 28.557 -5.022 1.00 38.38 191 GLU A N 1
ATOM 1585 C CA . GLU A 1 191 ? 38.447 28.272 -4.255 1.00 38.38 191 GLU A CA 1
ATOM 1586 C C . GLU A 1 191 ? 37.814 29.507 -3.596 1.00 38.38 191 GLU A C 1
ATOM 1588 O O . GLU A 1 191 ? 38.458 30.267 -2.866 1.00 38.38 191 GLU A O 1
ATOM 1593 N N . ALA A 1 192 ? 36.507 29.655 -3.811 1.00 40.56 192 ALA A N 1
ATOM 1594 C CA . ALA A 1 192 ? 35.664 30.592 -3.092 1.00 40.56 192 ALA A CA 1
ATOM 1595 C C . ALA A 1 192 ? 35.434 30.095 -1.656 1.00 40.56 192 ALA A C 1
ATOM 1597 O O . ALA A 1 192 ? 34.810 29.058 -1.429 1.00 40.56 192 ALA A O 1
ATOM 1598 N N . LYS A 1 193 ? 35.910 30.867 -0.672 1.00 39.56 193 LYS A N 1
ATOM 1599 C CA . LYS A 1 193 ? 35.422 30.773 0.710 1.00 39.56 193 LYS A CA 1
ATOM 1600 C C . LYS A 1 193 ? 33.977 31.293 0.790 1.00 39.56 193 LYS A C 1
ATOM 1602 O O . LYS A 1 193 ? 33.635 32.240 0.082 1.00 39.56 193 LYS A O 1
ATOM 1607 N N . PRO A 1 194 ? 33.141 30.705 1.662 1.00 48.34 194 PRO A N 1
ATOM 1608 C CA . PRO A 1 194 ? 31.698 30.895 1.648 1.00 48.34 194 PRO A CA 1
ATOM 1609 C C . PRO A 1 194 ? 31.297 32.200 2.341 1.00 48.34 194 PRO A C 1
ATOM 1611 O O . PRO A 1 194 ? 31.824 32.531 3.405 1.00 48.34 194 PRO A O 1
ATOM 1614 N N . ARG A 1 195 ? 30.312 32.912 1.782 1.00 35.91 195 ARG A N 1
ATOM 1615 C CA . ARG A 1 195 ? 29.619 34.004 2.476 1.00 35.91 195 ARG A CA 1
ATOM 1616 C C . ARG A 1 195 ? 28.108 33.923 2.238 1.00 35.91 195 ARG A C 1
ATOM 1618 O O . ARG A 1 195 ? 27.621 34.265 1.176 1.00 35.91 195 ARG A O 1
ATOM 1625 N N . GLN A 1 196 ? 27.450 33.376 3.257 1.00 36.19 196 GLN A N 1
ATOM 1626 C CA . GLN A 1 196 ? 26.123 33.684 3.806 1.00 36.19 196 GLN A CA 1
ATOM 1627 C C . GLN A 1 196 ? 24.998 34.201 2.877 1.00 36.19 196 GLN A C 1
ATOM 1629 O O . GLN A 1 196 ? 25.033 35.337 2.429 1.00 36.19 196 GLN A O 1
ATOM 1634 N N . VAL A 1 197 ? 23.994 33.325 2.713 1.00 40.56 197 VAL A N 1
ATOM 1635 C CA . VAL A 1 197 ? 22.521 33.463 2.873 1.00 40.56 197 VAL A CA 1
ATOM 1636 C C . VAL A 1 197 ? 21.830 34.815 2.618 1.00 40.56 197 VAL A C 1
ATOM 1638 O O . VAL A 1 197 ? 22.060 35.756 3.365 1.00 40.56 197 VAL A O 1
ATOM 1641 N N . GLU A 1 198 ? 20.865 34.802 1.686 1.00 35.00 198 GLU A N 1
ATOM 1642 C CA . GLU A 1 198 ? 19.530 35.464 1.662 1.00 35.00 198 GLU A CA 1
ATOM 1643 C C . GLU A 1 198 ? 18.870 35.007 0.332 1.00 35.00 198 GLU A C 1
ATOM 1645 O O . GLU A 1 198 ? 19.542 35.060 -0.694 1.00 35.00 198 GLU A O 1
ATOM 1650 N N . LEU A 1 199 ? 17.657 34.458 0.187 1.00 37.00 199 LEU A N 1
ATOM 1651 C CA . LEU A 1 199 ? 16.420 34.286 0.960 1.00 37.00 199 LEU A CA 1
ATOM 1652 C C . LEU A 1 199 ? 15.755 32.963 0.525 1.00 37.00 199 LEU A C 1
ATOM 1654 O O . LEU A 1 199 ? 15.936 32.587 -0.657 1.00 37.00 199 LEU A O 1
#

InterPro domains:
  IPR005024 Snf7 family [PF03357] (22-179)
  IPR005024 Snf7 family [PTHR22761] (20-182)

Radius of gyration: 45.42 Å; chains: 1; bounding box: 96×53×117 Å

pLDDT: mean 76.42, std 18.27, range [35.0, 96.31]

Organism: Mustela putorius furo (NCBI:txid9669)

Sequence (199 aa):
WGALWALRRRGRAWPTPPAPAVLQLKQQRDKLKQYQKRITQQLEREREIARQLLRDGKKERAKLLLKKKRYREQLLDKTENQITSLETMVQSIEFTQIEMKVVEGLQIGNECLKKMHQVMSIEEVERILEETQEAVEYQRQIDELLARSFTQEDEEAILEELNAITQEQIELPEVPSEPLPEKKPEKVPREAKPRQVEL

Foldseek 3Di:
DPPPPPPPPDDPPDPQPPPVNLVVLVVVLVVLVVVLVVLVVVLVVLVVVLVVCVVVVVVVVSVVSVVVSVVSVVVSVVSVVVSVVSVVVSVVSVVVVVVVVVVVVVVVVVVVVVVVVVVVVVVVVVVVVVVVVVVVVVVVVVVVVVVVPDDPVNVVVVVVVVVVVVVVPPPDPDDDPDDDDDDDDDDDDDDDDDDDDDD

Secondary structure (DSSP, 8-state):
--SSSS---------PPPHHHHHHHHHHHHHHHHHHHHHHHHHHHHHHHHHHHHHTT-HHHHHHHHHHHHHHHHHHHHHHHHHHHHHHHHHHHHHHHHHHHHHHHHHHHHHHHHHHHHHHHHHHHHHHHHHHHHHHHHHHHHHHHHHHH--HHHHHHHHHHHHHHHHHT---PPPP--PPPP-PPP-PPP-PPP-----